Protein AF-A0A8X6VCE4-F1 (afdb_monomer)

Nearest PDB structures (foldseek):
  9b3i-assembly1_E  TM=2.858E-01  e=6.293E+00  Saccharomyces cerevisiae

pLDDT: mean 72.76, std 22.25, range [24.33, 97.88]

Mean predicted aligned error: 18.74 Å

InterPro domains:
  IPR046700 Domain of unknown function DUF6570 [PF20209] (172-246)

Structure (mmCIF, N/CA/C/O backbone):
data_AF-A0A8X6VCE4-F1
#
_entry.id   AF-A0A8X6VCE4-F1
#
loop_
_atom_site.group_PDB
_atom_site.id
_atom_site.type_symbol
_atom_site.label_atom_id
_atom_site.label_alt_id
_atom_site.label_comp_id
_atom_site.label_asym_id
_atom_site.label_entity_id
_atom_site.label_seq_id
_atom_site.pdbx_PDB_ins_code
_atom_site.Cartn_x
_atom_site.Cartn_y
_atom_site.Cartn_z
_atom_site.occupancy
_atom_site.B_iso_or_equiv
_atom_site.auth_seq_id
_atom_site.auth_comp_id
_atom_site.auth_asym_id
_atom_site.auth_atom_id
_atom_site.pdbx_PDB_model_num
ATOM 1 N N . MET A 1 1 ? 31.092 22.129 -32.049 1.00 53.31 1 MET A N 1
ATOM 2 C CA . MET A 1 1 ? 30.089 22.460 -33.095 1.00 53.31 1 MET A CA 1
ATOM 3 C C . MET A 1 1 ? 30.018 23.973 -33.255 1.00 53.31 1 MET A C 1
ATOM 5 O O . MET A 1 1 ? 29.715 24.645 -32.277 1.00 53.31 1 MET A O 1
ATOM 9 N N . SER A 1 2 ? 30.318 24.496 -34.448 1.00 59.16 2 SER A N 1
ATOM 10 C CA . SER A 1 2 ? 30.323 25.939 -34.749 1.00 59.16 2 SER A CA 1
ATOM 11 C C . SER A 1 2 ? 28.931 26.576 -34.596 1.00 59.16 2 SER A C 1
ATOM 13 O O . SER A 1 2 ? 27.913 25.928 -34.859 1.00 59.16 2 SER A O 1
ATOM 15 N N . ALA A 1 3 ? 28.878 27.856 -34.206 1.00 55.22 3 ALA A N 1
ATOM 16 C CA . ALA A 1 3 ? 27.650 28.654 -34.101 1.00 55.22 3 ALA A CA 1
ATOM 17 C C . ALA A 1 3 ? 26.809 28.624 -35.395 1.00 55.22 3 ALA A C 1
ATOM 19 O O . ALA A 1 3 ? 25.579 28.582 -35.344 1.00 55.22 3 ALA A O 1
ATOM 20 N N . SER A 1 4 ? 27.472 28.507 -36.551 1.00 64.69 4 SER A N 1
ATOM 21 C CA . SER A 1 4 ? 26.832 28.375 -37.864 1.00 64.69 4 SER A CA 1
ATOM 22 C C . SER A 1 4 ? 26.025 27.074 -38.016 1.00 64.69 4 SER A C 1
ATOM 24 O O . SER A 1 4 ? 24.981 27.057 -38.669 1.00 64.69 4 SER A O 1
ATOM 26 N N . ALA A 1 5 ? 26.452 25.983 -37.372 1.00 58.41 5 ALA A N 1
ATOM 27 C CA . ALA A 1 5 ? 25.728 24.710 -37.397 1.00 58.41 5 ALA A CA 1
ATOM 28 C C . ALA A 1 5 ? 24.462 24.755 -36.523 1.00 58.41 5 ALA A C 1
ATOM 30 O O . ALA A 1 5 ? 23.428 24.198 -36.895 1.00 58.41 5 ALA A O 1
ATOM 31 N N . ARG A 1 6 ? 24.509 25.473 -35.390 1.00 61.41 6 ARG A N 1
ATOM 32 C CA . ARG A 1 6 ? 23.341 25.679 -34.512 1.00 61.41 6 ARG A CA 1
ATOM 33 C C . ARG A 1 6 ? 22.290 26.578 -35.164 1.00 61.41 6 ARG A C 1
ATOM 35 O O . ARG A 1 6 ? 21.102 26.281 -35.065 1.00 61.41 6 ARG A O 1
ATOM 42 N N . ALA A 1 7 ? 22.720 27.622 -35.876 1.00 61.34 7 ALA A N 1
ATOM 43 C CA . ALA A 1 7 ? 21.822 28.501 -36.624 1.00 61.34 7 ALA A CA 1
ATOM 44 C C . ALA A 1 7 ? 21.050 27.729 -37.708 1.00 61.34 7 ALA A C 1
ATOM 46 O O . ALA A 1 7 ? 19.821 27.789 -37.748 1.00 61.34 7 ALA A O 1
ATOM 47 N N . ARG A 1 8 ? 21.750 26.903 -38.500 1.00 66.31 8 ARG A N 1
ATOM 48 C CA . ARG A 1 8 ? 21.135 26.070 -39.550 1.00 66.31 8 ARG A CA 1
ATOM 49 C C . ARG A 1 8 ? 20.182 25.008 -38.994 1.00 66.31 8 ARG A C 1
ATOM 51 O O . ARG A 1 8 ? 19.119 24.782 -39.570 1.00 66.31 8 ARG A O 1
ATOM 58 N N . ALA A 1 9 ? 20.517 24.389 -37.860 1.00 63.16 9 ALA A N 1
ATOM 59 C CA . ALA A 1 9 ? 19.636 23.427 -37.193 1.00 63.16 9 ALA A CA 1
ATOM 60 C C . ALA A 1 9 ? 18.356 24.089 -36.647 1.00 63.16 9 ALA A C 1
ATOM 62 O O . ALA A 1 9 ? 17.267 23.536 -36.785 1.00 63.16 9 ALA A O 1
ATOM 63 N N . SER A 1 10 ? 18.472 25.300 -36.093 1.00 60.09 10 SER A N 1
ATOM 64 C CA . SER A 1 10 ? 17.329 26.082 -35.603 1.00 60.09 10 SER A CA 1
ATOM 65 C C . SER A 1 10 ? 16.410 26.532 -36.746 1.00 60.09 10 SER A C 1
ATOM 67 O O . SER A 1 10 ? 15.188 26.476 -36.621 1.00 60.09 10 SER A O 1
ATOM 69 N N . GLN A 1 11 ? 16.982 26.895 -37.899 1.00 61.75 11 GLN A N 1
ATOM 70 C CA . GLN A 1 11 ? 16.223 27.256 -39.100 1.00 61.75 11 GLN A CA 1
ATOM 71 C C . GLN A 1 11 ? 15.466 26.055 -39.689 1.00 61.75 11 GLN A C 1
ATOM 73 O O . GLN A 1 11 ? 14.277 26.179 -39.977 1.00 61.75 11 GLN A O 1
ATOM 78 N N . LYS A 1 12 ? 16.107 24.876 -39.770 1.00 65.06 12 LYS A N 1
ATOM 79 C CA . LYS A 1 12 ? 15.451 23.618 -40.183 1.00 65.06 12 LYS A CA 1
ATOM 80 C C . LYS A 1 12 ? 14.350 23.171 -39.217 1.00 65.06 12 LYS A C 1
ATOM 82 O O . LYS A 1 12 ? 13.338 22.638 -39.656 1.00 65.06 12 LYS A O 1
ATOM 87 N N . TYR A 1 13 ? 14.530 23.376 -37.911 1.00 58.91 13 TYR A N 1
ATOM 88 C CA . TYR A 1 13 ? 13.497 23.064 -36.920 1.00 58.91 13 TYR A CA 1
ATOM 89 C C . TYR A 1 13 ? 12.292 24.000 -37.055 1.00 58.91 13 TYR A C 1
ATOM 91 O O . TYR A 1 13 ? 11.155 23.537 -37.054 1.00 58.91 13 TYR A O 1
ATOM 99 N N . LYS A 1 14 ? 12.532 25.306 -37.240 1.00 56.97 14 LYS A N 1
ATOM 100 C CA . LYS A 1 14 ? 11.465 26.294 -37.453 1.00 56.97 14 LYS A CA 1
ATOM 101 C C . LYS A 1 14 ? 10.678 26.022 -38.734 1.00 56.97 14 LYS A C 1
ATOM 103 O O . LYS A 1 14 ? 9.458 26.047 -38.666 1.00 56.97 14 LYS A O 1
ATOM 108 N N . SER A 1 15 ? 11.337 25.696 -39.850 1.00 56.28 15 SER A N 1
ATOM 109 C CA . SER A 1 15 ? 10.637 25.395 -41.108 1.00 56.28 15 SER A CA 1
ATOM 110 C C . SER A 1 15 ? 9.788 24.122 -41.027 1.00 56.28 15 SER A C 1
ATOM 112 O O . SER A 1 15 ? 8.672 24.109 -41.541 1.00 56.28 15 SER A O 1
ATOM 114 N N . ARG A 1 16 ? 10.256 23.081 -40.320 1.00 53.16 16 ARG A N 1
ATOM 115 C CA . ARG A 1 16 ? 9.456 21.870 -40.047 1.00 53.16 16 ARG A CA 1
ATOM 116 C C . ARG A 1 16 ? 8.216 22.180 -39.211 1.00 53.16 16 ARG A C 1
ATOM 118 O O . ARG A 1 16 ? 7.126 21.740 -39.550 1.00 53.16 16 ARG A O 1
ATOM 125 N N . LEU A 1 17 ? 8.381 22.997 -38.171 1.00 49.16 17 LEU A N 1
ATOM 126 C CA . LEU A 1 17 ? 7.287 23.404 -37.289 1.00 49.16 17 LEU A CA 1
ATOM 127 C C . LEU A 1 17 ? 6.256 24.311 -37.989 1.00 49.16 17 LEU A C 1
ATOM 129 O O . LEU A 1 17 ? 5.119 24.406 -37.529 1.00 49.16 17 LEU A O 1
ATOM 133 N N . SER A 1 18 ? 6.667 25.009 -39.055 1.00 52.62 18 SER A N 1
ATOM 134 C CA . SER A 1 18 ? 5.796 25.803 -39.930 1.00 52.62 18 SER A CA 1
ATOM 135 C C . SER A 1 18 ? 5.006 24.927 -40.905 1.00 52.62 18 SER A C 1
ATOM 137 O O . SER A 1 18 ? 3.825 25.180 -41.107 1.00 52.62 18 SER A O 1
ATOM 139 N N . LEU A 1 19 ? 5.636 23.887 -41.465 1.00 53.16 19 LEU A N 1
ATOM 140 C CA . LEU A 1 19 ? 4.998 22.920 -42.369 1.00 53.16 19 LEU A CA 1
ATOM 141 C C . LEU A 1 19 ? 3.981 22.019 -41.649 1.00 53.16 19 LEU A C 1
ATOM 143 O O . LEU A 1 19 ? 2.931 21.727 -42.205 1.00 53.16 19 LEU A O 1
ATOM 147 N N . GLU A 1 20 ? 4.240 21.638 -40.394 1.00 51.97 20 GLU A N 1
ATOM 148 C CA . GLU A 1 20 ? 3.298 20.852 -39.573 1.00 51.97 20 GLU A CA 1
ATOM 149 C C . GLU A 1 20 ? 2.082 21.661 -39.082 1.00 51.97 20 GLU A C 1
ATOM 151 O O . GLU A 1 20 ? 1.127 21.089 -38.563 1.00 51.97 20 GLU A O 1
ATOM 156 N N . ARG A 1 21 ? 2.093 22.993 -39.234 1.00 48.41 21 ARG A N 1
ATOM 157 C CA . ARG A 1 21 ? 1.025 23.895 -38.765 1.00 48.41 21 ARG A CA 1
ATOM 158 C C . ARG A 1 21 ? 0.071 24.378 -39.860 1.00 48.41 21 ARG A C 1
ATOM 160 O O . ARG A 1 21 ? -0.689 25.312 -39.618 1.00 48.41 21 ARG A O 1
ATOM 167 N N . GLY A 1 22 ? 0.093 23.745 -41.030 1.00 38.53 22 GLY A N 1
ATOM 168 C CA . GLY A 1 22 ? -0.662 24.152 -42.217 1.00 38.53 22 GLY A CA 1
ATOM 169 C C . GLY A 1 22 ? -2.193 24.066 -42.153 1.00 38.53 22 GLY A C 1
ATOM 170 O O . GLY A 1 22 ? -2.796 24.199 -43.206 1.00 38.53 22 GLY A O 1
ATOM 171 N N . ASP A 1 23 ? -2.828 23.871 -40.990 1.00 39.53 23 ASP A N 1
ATOM 172 C CA . ASP A 1 23 ? -4.279 23.606 -40.926 1.00 39.53 23 ASP A CA 1
ATOM 173 C C . ASP A 1 23 ? -5.058 24.401 -39.859 1.00 39.53 23 ASP A C 1
ATOM 175 O O . ASP A 1 23 ? -6.162 24.042 -39.464 1.00 39.53 23 ASP A O 1
ATOM 179 N N . TYR A 1 24 ? -4.510 25.524 -39.386 1.00 36.22 24 TYR A N 1
ATOM 180 C CA . TYR A 1 24 ? -5.281 26.485 -38.591 1.00 36.22 24 TYR A CA 1
ATOM 181 C C . TYR A 1 24 ? -5.245 27.849 -39.277 1.00 36.22 24 TYR A C 1
ATOM 183 O O . TYR A 1 24 ? -4.201 28.499 -39.341 1.00 36.22 24 TYR A O 1
ATOM 191 N N . GLY A 1 25 ? -6.398 28.258 -39.816 1.00 42.34 25 GLY A N 1
ATOM 192 C CA . GLY A 1 25 ? -6.600 29.556 -40.460 1.00 42.34 25 GLY A CA 1
ATOM 193 C C . GLY A 1 25 ? -6.277 30.752 -39.546 1.00 42.34 25 GLY A C 1
ATOM 194 O O . GLY A 1 25 ? -6.053 30.592 -38.342 1.00 42.34 25 GLY A O 1
ATOM 195 N N . PRO A 1 26 ? -6.233 31.977 -40.097 1.00 39.38 26 PRO A N 1
ATOM 196 C CA . PRO A 1 26 ? -5.788 33.151 -39.358 1.00 39.38 26 PRO A CA 1
ATOM 197 C C . PRO A 1 26 ? -6.740 33.458 -38.195 1.00 39.38 26 PRO A C 1
ATOM 199 O O . PRO A 1 26 ? -7.886 33.856 -38.389 1.00 39.38 26 PRO A O 1
ATOM 202 N N . HIS A 1 27 ? -6.254 33.298 -36.962 1.00 42.03 27 HIS A N 1
ATOM 203 C CA . HIS A 1 27 ? -6.960 33.749 -35.767 1.00 42.03 27 HIS A CA 1
ATOM 204 C C . HIS A 1 27 ? -7.009 35.282 -35.738 1.00 42.03 27 HIS A C 1
ATOM 206 O O . HIS A 1 27 ? -6.061 35.944 -35.313 1.00 42.03 27 HIS A O 1
ATOM 212 N N . THR A 1 28 ? -8.139 35.852 -36.148 1.00 44.06 28 THR A N 1
ATOM 213 C CA . THR A 1 28 ? -8.491 37.260 -35.933 1.00 44.06 28 THR A CA 1
ATOM 214 C C . THR A 1 28 ? -8.881 37.468 -34.468 1.00 44.06 28 THR A C 1
ATOM 216 O O . THR A 1 28 ? -10.055 37.548 -34.115 1.00 44.06 28 THR A O 1
ATOM 219 N N . GLY A 1 29 ? -7.890 37.491 -33.581 1.00 52.38 29 GLY A N 1
ATOM 220 C CA . GLY A 1 29 ? -8.066 37.893 -32.190 1.00 52.38 29 GLY A CA 1
ATOM 221 C C . GLY A 1 29 ? -7.216 39.119 -31.908 1.00 52.38 29 GLY A C 1
ATOM 222 O O . GLY A 1 29 ? -5.993 39.056 -32.032 1.00 52.38 29 GLY A O 1
ATOM 223 N N . THR A 1 30 ? -7.840 40.229 -31.517 1.00 54.84 30 THR A N 1
ATOM 224 C CA . THR A 1 30 ? -7.130 41.429 -31.064 1.00 54.84 30 THR A CA 1
ATOM 225 C C . THR A 1 30 ? -6.176 41.043 -29.924 1.00 54.84 30 THR A C 1
ATOM 227 O O . THR A 1 30 ? -6.610 40.405 -28.956 1.00 54.84 30 THR A O 1
ATOM 230 N N . PRO A 1 31 ? -4.873 41.367 -30.005 1.00 52.03 31 PRO A N 1
ATOM 231 C CA . PRO A 1 31 ? -3.919 40.964 -28.983 1.00 52.03 31 PRO A CA 1
ATOM 232 C C . PRO A 1 31 ? -4.269 41.634 -27.652 1.00 52.03 31 PRO A C 1
ATOM 234 O O . PRO A 1 31 ? -4.212 42.851 -27.505 1.00 52.03 31 PRO A O 1
ATOM 237 N N . MET A 1 32 ? -4.645 40.823 -26.661 1.00 64.31 32 MET A N 1
ATOM 238 C CA . MET A 1 32 ? -4.939 41.315 -25.316 1.00 64.31 32 MET A CA 1
ATOM 239 C C . MET A 1 32 ? -3.673 41.855 -24.649 1.00 64.31 32 MET A C 1
ATOM 241 O O . MET A 1 32 ? -2.649 41.158 -24.587 1.00 64.31 32 MET A O 1
ATOM 245 N N . SER A 1 33 ? -3.778 43.058 -24.080 1.00 78.31 33 SER A N 1
ATOM 246 C CA . SER A 1 33 ? -2.717 43.666 -23.277 1.00 78.31 33 SER A CA 1
ATOM 247 C C . SER A 1 33 ? -2.361 42.795 -22.063 1.00 78.31 33 SER A C 1
ATOM 249 O O . SER A 1 33 ? -3.157 41.977 -21.584 1.00 78.31 33 SER A O 1
ATOM 251 N N . GLY A 1 34 ? -1.145 42.959 -21.534 1.00 59.88 34 GLY A N 1
ATOM 252 C CA . GLY A 1 34 ? -0.698 42.233 -20.338 1.00 59.88 34 GLY A CA 1
ATOM 253 C C . GLY A 1 34 ? -1.612 42.459 -19.126 1.00 59.88 34 GLY A C 1
ATOM 254 O O . GLY A 1 34 ? -1.876 41.523 -18.369 1.00 59.88 34 GLY A O 1
ATOM 255 N N . ALA A 1 35 ? -2.168 43.667 -18.996 1.00 69.56 35 ALA A N 1
ATOM 256 C CA . ALA A 1 35 ? -3.110 44.023 -17.939 1.00 69.56 35 ALA A CA 1
ATOM 257 C C . ALA A 1 35 ? -4.434 43.248 -18.054 1.00 69.56 35 ALA A C 1
ATOM 259 O O . ALA A 1 35 ? -4.913 42.695 -17.060 1.00 69.56 35 ALA A O 1
ATOM 260 N N . GLU A 1 36 ? -4.976 43.122 -19.268 1.00 62.84 36 GLU A N 1
ATOM 261 C CA . GLU A 1 36 ? -6.204 42.358 -19.524 1.00 62.84 36 GLU A CA 1
ATOM 262 C C . GLU A 1 36 ? -5.999 40.866 -19.217 1.00 62.84 36 GLU A C 1
ATOM 264 O O . GLU A 1 36 ? -6.846 40.205 -18.610 1.00 62.84 36 GLU A O 1
ATOM 269 N N . ARG A 1 37 ? -4.811 40.336 -19.536 1.00 68.94 37 ARG A N 1
ATOM 270 C CA . ARG A 1 37 ? -4.436 38.949 -19.229 1.00 68.94 37 ARG A CA 1
ATOM 271 C C . ARG A 1 37 ? -4.356 38.691 -17.720 1.00 68.94 37 ARG A C 1
ATOM 273 O O . ARG A 1 37 ? -4.838 37.658 -17.252 1.00 68.94 37 ARG A O 1
ATOM 280 N N . ALA A 1 38 ? -3.794 39.634 -16.962 1.00 62.66 38 ALA A N 1
ATOM 281 C CA . ALA A 1 38 ? -3.721 39.564 -15.503 1.00 62.66 38 ALA A CA 1
ATOM 282 C C . ALA A 1 38 ? -5.107 39.689 -14.846 1.00 62.66 38 ALA A C 1
ATOM 284 O O . ALA A 1 38 ? -5.395 38.980 -13.879 1.00 62.66 38 ALA A O 1
ATOM 285 N N . ARG A 1 39 ? -5.996 40.536 -15.388 1.00 73.50 39 ARG A N 1
ATOM 286 C CA . ARG A 1 39 ? -7.382 40.661 -14.909 1.00 73.50 39 ARG A CA 1
ATOM 287 C C . ARG A 1 39 ? -8.153 39.352 -15.083 1.00 73.50 39 ARG A C 1
ATOM 289 O O . ARG A 1 39 ? -8.648 38.815 -14.094 1.00 73.50 39 ARG A O 1
ATOM 296 N N . ARG A 1 40 ? -8.114 38.758 -16.279 1.00 76.25 40 ARG A N 1
ATOM 297 C CA . ARG A 1 40 ? -8.769 37.467 -16.564 1.00 76.25 40 ARG A CA 1
ATOM 298 C C . ARG A 1 40 ? -8.192 36.293 -15.772 1.00 76.25 40 ARG A C 1
ATOM 300 O O . ARG A 1 40 ? -8.873 35.293 -15.549 1.00 76.25 40 ARG A O 1
ATOM 307 N N . PHE A 1 41 ? -6.920 36.354 -15.375 1.00 70.81 41 PHE A N 1
ATOM 308 C CA . PHE A 1 41 ? -6.343 35.362 -14.463 1.00 70.81 41 PHE A CA 1
ATOM 309 C C . PHE A 1 41 ? -6.919 35.504 -13.048 1.00 70.81 41 PHE A C 1
ATOM 311 O O . PHE A 1 41 ? -7.333 34.508 -12.460 1.00 70.81 41 PHE A O 1
ATOM 318 N N . ARG A 1 42 ? -7.022 36.735 -12.530 1.00 76.31 42 ARG A N 1
ATOM 319 C CA . ARG A 1 42 ? -7.628 37.005 -11.214 1.00 76.31 42 ARG A CA 1
ATOM 320 C C . ARG A 1 42 ? -9.105 36.622 -11.164 1.00 76.31 42 ARG A C 1
ATOM 322 O O . ARG A 1 42 ? -9.539 36.053 -10.170 1.00 76.31 42 ARG A O 1
ATOM 329 N N . GLU A 1 43 ? -9.857 36.882 -12.228 1.00 76.06 43 GLU A N 1
ATOM 330 C CA . GLU A 1 43 ? -11.267 36.481 -12.340 1.00 76.06 43 GLU A CA 1
ATOM 331 C C . GLU A 1 43 ? -11.429 34.957 -12.329 1.00 76.06 43 GLU A C 1
ATOM 333 O O . GLU A 1 43 ? -12.238 34.439 -11.563 1.00 76.06 43 GLU A O 1
ATOM 338 N N . ARG A 1 44 ? -10.599 34.224 -13.088 1.00 69.81 44 ARG A N 1
ATOM 339 C CA . ARG A 1 44 ? -10.585 32.750 -13.056 1.00 69.81 44 ARG A CA 1
ATOM 340 C C . ARG A 1 44 ? -10.196 32.208 -11.686 1.00 69.81 44 ARG A C 1
ATOM 342 O O . ARG A 1 44 ? -10.885 31.345 -11.164 1.00 69.81 44 ARG A O 1
ATOM 349 N N . SER A 1 45 ? -9.173 32.785 -11.058 1.00 65.12 45 SER A N 1
ATOM 350 C CA . SER A 1 45 ? -8.748 32.383 -9.715 1.00 65.12 45 SER A CA 1
ATOM 351 C C . SER A 1 45 ? -9.828 32.639 -8.654 1.00 65.12 45 SER A C 1
ATOM 353 O O . SER A 1 45 ? -9.976 31.830 -7.742 1.00 65.12 45 SER A O 1
ATOM 355 N N . LYS A 1 46 ? -10.606 33.727 -8.770 1.00 70.88 46 LYS A N 1
ATOM 356 C CA . LYS A 1 46 ? -11.763 33.995 -7.896 1.00 70.88 46 LYS A CA 1
ATOM 357 C C . LYS A 1 46 ? -12.919 33.025 -8.161 1.00 70.88 46 LYS A C 1
ATOM 359 O O . LYS A 1 46 ? -13.527 32.548 -7.208 1.00 70.88 46 LYS A O 1
ATOM 364 N N . ALA A 1 47 ? -13.195 32.696 -9.423 1.00 66.75 47 ALA A N 1
ATOM 365 C CA . ALA A 1 47 ? -14.219 31.717 -9.788 1.00 66.75 47 ALA A CA 1
ATOM 366 C C . ALA A 1 47 ? -13.861 30.294 -9.317 1.00 66.75 47 ALA A C 1
ATOM 368 O O . ALA A 1 47 ? -14.730 29.567 -8.840 1.00 66.75 47 ALA A O 1
ATOM 369 N N . ASP A 1 48 ? -12.586 29.912 -9.389 1.00 55.94 48 ASP A N 1
ATOM 370 C CA . ASP A 1 48 ? -12.103 28.613 -8.912 1.00 55.94 48 ASP A CA 1
ATOM 371 C C . ASP A 1 48 ? -12.100 28.540 -7.376 1.00 55.94 48 ASP A C 1
ATOM 373 O O . ASP A 1 48 ? -12.462 27.507 -6.810 1.00 55.94 48 ASP A O 1
ATOM 377 N N . ALA A 1 49 ? -11.806 29.646 -6.682 1.00 55.62 49 ALA A N 1
ATOM 378 C CA . ALA A 1 49 ? -11.977 29.742 -5.230 1.00 55.62 49 ALA A CA 1
ATOM 379 C C . ALA A 1 49 ? -13.458 29.632 -4.812 1.00 55.62 49 ALA A C 1
ATOM 381 O O . ALA A 1 49 ? -13.776 28.912 -3.867 1.00 55.62 49 ALA A O 1
ATOM 382 N N . ALA A 1 50 ? -14.375 30.265 -5.554 1.00 51.34 50 ALA A N 1
ATOM 383 C CA . ALA A 1 50 ? -15.815 30.167 -5.305 1.00 51.34 50 ALA A CA 1
ATOM 384 C C . ALA A 1 50 ? -16.368 28.750 -5.567 1.00 51.34 50 ALA A C 1
ATOM 386 O O . ALA A 1 50 ? -17.175 28.254 -4.781 1.00 51.34 50 ALA A O 1
ATOM 387 N N . ARG A 1 51 ? -15.886 28.050 -6.609 1.00 52.16 51 ARG A N 1
ATOM 388 C CA . ARG A 1 51 ? -16.220 26.629 -6.847 1.00 52.16 51 ARG A CA 1
ATOM 389 C C . ARG A 1 51 ? -15.608 25.688 -5.808 1.00 52.16 51 ARG A C 1
ATOM 391 O O . ARG A 1 51 ? -16.187 24.648 -5.517 1.00 52.16 51 ARG A O 1
ATOM 398 N N . SER A 1 52 ? -14.464 26.043 -5.226 1.00 47.69 52 SER A N 1
ATOM 399 C CA . SER A 1 52 ? -13.820 25.237 -4.181 1.00 47.69 52 SER A CA 1
ATOM 400 C C . SER A 1 52 ? -14.603 25.273 -2.862 1.00 4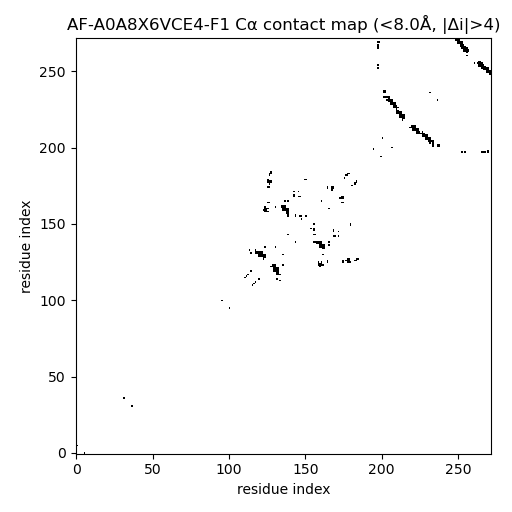7.69 52 SER A C 1
ATOM 402 O O . SER A 1 52 ? -14.690 24.253 -2.180 1.00 47.69 52 SER A O 1
ATOM 404 N N . PHE A 1 53 ? -15.251 26.400 -2.542 1.00 38.00 53 PHE A N 1
ATOM 405 C CA . PHE A 1 53 ? -16.148 26.505 -1.384 1.00 38.00 53 PHE A CA 1
ATOM 406 C C . PHE A 1 53 ? -17.440 25.686 -1.548 1.00 38.00 53 PHE A C 1
ATOM 408 O O . PHE A 1 53 ? -17.898 25.089 -0.577 1.00 38.00 53 PHE A O 1
ATOM 415 N N . SER A 1 54 ? -18.000 25.580 -2.761 1.00 43.34 54 SER A N 1
ATOM 416 C CA . SER A 1 54 ? -19.185 24.741 -3.015 1.00 43.34 54 SER A CA 1
ATOM 417 C C . SER A 1 54 ? -18.862 23.250 -3.216 1.00 43.34 54 SER A C 1
ATOM 419 O O . SER A 1 54 ? -19.697 22.393 -2.922 1.00 43.34 54 SER A O 1
ATOM 421 N N . ALA A 1 55 ? -17.643 22.909 -3.653 1.00 36.66 55 ALA A N 1
ATOM 422 C CA . ALA A 1 55 ? -17.173 21.526 -3.772 1.00 36.66 55 ALA A CA 1
ATOM 423 C C . ALA A 1 55 ? -16.779 20.906 -2.418 1.00 36.66 55 ALA A C 1
ATOM 425 O O . ALA A 1 55 ? -17.016 19.718 -2.202 1.00 36.66 55 ALA A O 1
ATOM 426 N N . ALA A 1 56 ? -16.248 21.698 -1.476 1.00 37.59 56 ALA A N 1
ATOM 427 C CA . ALA A 1 56 ? -15.931 21.229 -0.123 1.00 37.59 56 ALA A CA 1
ATOM 428 C C . ALA A 1 56 ? -17.179 20.785 0.667 1.00 37.59 56 ALA A C 1
ATOM 430 O O . ALA A 1 56 ? -17.084 19.881 1.494 1.00 37.59 56 ALA A O 1
ATOM 431 N N . ALA A 1 57 ? -18.354 21.353 0.368 1.00 35.94 57 ALA A N 1
ATOM 432 C CA . ALA A 1 57 ? -19.627 20.931 0.956 1.00 35.94 57 ALA A CA 1
ATOM 433 C C . ALA A 1 57 ? -20.157 19.598 0.382 1.00 35.94 57 ALA A C 1
ATOM 435 O O . ALA A 1 57 ? -20.936 18.919 1.043 1.00 35.94 57 ALA A O 1
ATOM 436 N N . ASN A 1 58 ? -19.711 19.194 -0.816 1.00 35.91 58 ASN A N 1
ATOM 437 C CA . ASN A 1 58 ? -20.224 18.014 -1.526 1.00 35.91 58 ASN A CA 1
ATOM 438 C C . ASN A 1 58 ? -19.227 16.841 -1.614 1.00 35.91 58 ASN A C 1
ATOM 440 O O . ASN A 1 58 ? -19.610 15.745 -2.016 1.00 35.91 58 ASN A O 1
ATOM 444 N N . LEU A 1 59 ? -17.966 17.016 -1.199 1.00 36.19 59 LEU A N 1
ATOM 445 C CA . LEU A 1 59 ? -16.933 15.970 -1.241 1.00 36.19 59 LEU A CA 1
ATOM 446 C C . LEU A 1 59 ? -16.698 15.303 0.125 1.00 36.19 59 LEU A C 1
ATOM 448 O O . LEU A 1 59 ? -15.573 15.003 0.517 1.00 36.19 59 LEU A O 1
ATOM 452 N N . ALA A 1 60 ? -17.781 15.021 0.844 1.00 31.78 60 ALA A N 1
ATOM 453 C CA . ALA A 1 60 ? -17.793 14.070 1.952 1.00 31.78 60 ALA A CA 1
ATOM 454 C C . ALA A 1 60 ? -18.209 12.672 1.464 1.00 31.78 60 ALA A C 1
ATOM 456 O O . ALA A 1 60 ? -18.972 11.989 2.134 1.00 31.78 60 ALA A O 1
ATOM 457 N N . SER A 1 61 ? -17.765 12.237 0.281 1.00 38.56 61 SER A N 1
ATOM 458 C CA . SER A 1 61 ? -17.905 10.858 -0.203 1.00 38.56 61 SER A CA 1
ATOM 459 C C . SER A 1 61 ? -17.012 10.633 -1.422 1.00 38.56 61 SER A C 1
ATOM 461 O O . SER A 1 61 ? -17.042 11.401 -2.372 1.00 38.56 61 SER A O 1
ATOM 463 N N . THR A 1 62 ? -16.248 9.540 -1.393 1.00 35.22 62 THR A N 1
ATOM 464 C CA . THR A 1 62 ? -15.421 8.974 -2.477 1.00 35.22 62 THR A CA 1
ATOM 465 C C . THR A 1 62 ? -14.121 9.706 -2.860 1.00 35.22 62 THR A C 1
ATOM 467 O O . THR A 1 62 ? -14.107 10.686 -3.588 1.00 35.22 62 THR A O 1
ATOM 470 N N . SER A 1 63 ? -12.979 9.137 -2.457 1.00 28.86 63 SER A N 1
ATOM 471 C CA . SER A 1 63 ? -11.865 8.864 -3.381 1.00 28.86 63 SER A CA 1
ATOM 472 C C . SER A 1 63 ? -10.856 7.903 -2.739 1.00 28.86 63 SER A C 1
ATOM 474 O O . SER A 1 63 ? -10.275 8.153 -1.689 1.00 28.86 63 SER A O 1
ATOM 476 N N . THR A 1 64 ? -10.698 6.737 -3.368 1.00 32.34 64 THR A N 1
ATOM 477 C CA . THR A 1 64 ? -9.553 5.839 -3.185 1.00 32.34 64 THR A CA 1
ATOM 478 C C . THR A 1 64 ? -8.611 6.147 -4.343 1.00 32.34 64 THR A C 1
ATOM 480 O O . THR A 1 64 ? -8.819 5.649 -5.445 1.00 32.34 64 THR A O 1
ATOM 483 N N . THR A 1 65 ? -7.625 7.015 -4.137 1.00 29.70 65 THR A N 1
ATOM 484 C CA . THR A 1 65 ? -6.559 7.277 -5.115 1.00 29.70 65 THR A CA 1
ATOM 485 C C . THR A 1 65 ? -5.278 6.606 -4.644 1.00 29.70 65 THR A C 1
ATOM 487 O O . THR A 1 65 ? -4.895 6.735 -3.484 1.00 29.70 65 THR A O 1
ATOM 490 N N . GLY A 1 66 ? -4.676 5.832 -5.550 1.00 28.48 66 GLY A N 1
ATOM 491 C CA . GLY A 1 66 ? -3.566 4.923 -5.292 1.00 28.48 66 GLY A CA 1
ATOM 492 C C . GLY A 1 66 ? -2.371 5.576 -4.600 1.00 28.48 66 GLY A C 1
ATOM 493 O O . GLY A 1 66 ? -1.914 6.651 -4.979 1.00 28.48 66 GLY A O 1
ATOM 494 N N . ILE A 1 67 ? -1.877 4.865 -3.593 1.00 28.30 67 ILE A N 1
ATOM 495 C CA . ILE A 1 67 ? -0.652 5.148 -2.851 1.00 28.30 67 ILE A CA 1
ATOM 496 C C . ILE A 1 67 ? 0.538 4.889 -3.794 1.00 28.30 67 ILE A C 1
ATOM 498 O O . ILE A 1 67 ? 0.626 3.787 -4.343 1.00 28.30 67 ILE A O 1
ATOM 502 N N . PRO A 1 68 ? 1.462 5.843 -4.011 1.00 31.19 68 PRO A N 1
ATOM 503 C CA . PRO A 1 68 ? 2.741 5.538 -4.634 1.00 31.19 68 PRO A CA 1
ATOM 504 C C . PRO A 1 68 ? 3.565 4.711 -3.643 1.00 31.19 68 PRO A C 1
ATOM 506 O O . PRO A 1 68 ? 3.845 5.168 -2.537 1.00 31.19 68 PRO A O 1
ATOM 509 N N . LEU A 1 69 ? 3.932 3.490 -4.030 1.00 28.11 69 LEU A N 1
ATOM 510 C CA . LEU A 1 69 ? 4.903 2.681 -3.298 1.00 28.11 69 LEU A CA 1
ATOM 511 C C . LEU A 1 69 ? 6.239 3.436 -3.251 1.00 28.11 69 LEU A C 1
ATOM 513 O O . LEU A 1 69 ? 6.809 3.760 -4.295 1.00 28.11 69 LEU A O 1
ATOM 517 N N . LEU A 1 70 ? 6.715 3.713 -2.038 1.00 26.02 70 LEU A N 1
ATOM 518 C CA . LEU A 1 70 ? 8.072 4.169 -1.768 1.00 26.02 70 LEU A CA 1
ATOM 519 C C . LEU A 1 70 ? 9.009 3.002 -2.114 1.00 26.02 70 LEU A C 1
ATOM 521 O O . LEU A 1 70 ? 8.973 1.964 -1.458 1.00 26.02 70 LEU A O 1
ATOM 525 N N . MET A 1 71 ? 9.787 3.131 -3.189 1.00 26.67 71 MET A N 1
ATOM 526 C CA . MET A 1 71 ? 10.922 2.238 -3.408 1.00 26.67 71 MET A CA 1
ATOM 527 C C . MET A 1 71 ? 12.053 2.717 -2.510 1.00 26.67 71 MET A C 1
ATOM 529 O O . MET A 1 71 ? 12.532 3.840 -2.663 1.00 26.67 71 MET A O 1
ATOM 533 N N . ASP A 1 72 ? 12.428 1.858 -1.573 1.00 27.48 72 ASP A N 1
ATOM 534 C CA . ASP A 1 72 ? 13.621 1.982 -0.754 1.00 27.48 72 ASP A CA 1
ATOM 535 C C . ASP A 1 72 ? 14.845 1.960 -1.687 1.00 27.48 72 ASP A C 1
ATOM 537 O O . ASP A 1 72 ? 15.073 0.986 -2.410 1.00 27.48 72 ASP A O 1
ATOM 541 N N . VAL A 1 73 ? 15.576 3.074 -1.766 1.00 29.03 73 VAL A N 1
ATOM 542 C CA . VAL A 1 73 ? 16.834 3.179 -2.522 1.00 29.03 73 VAL A CA 1
ATOM 543 C C . VAL A 1 73 ? 17.949 3.348 -1.503 1.00 29.03 73 VAL A C 1
ATOM 545 O O . VAL A 1 73 ? 18.515 4.423 -1.337 1.00 29.03 73 VAL A O 1
ATOM 548 N N . THR A 1 74 ? 18.269 2.268 -0.802 1.00 29.97 74 THR A N 1
ATOM 549 C CA . THR A 1 74 ? 19.522 2.143 -0.058 1.00 29.97 74 THR A CA 1
ATOM 550 C C . THR A 1 74 ? 20.609 1.658 -1.015 1.00 29.97 74 THR A C 1
ATOM 552 O O . THR A 1 74 ? 20.976 0.490 -1.036 1.00 29.97 74 THR A O 1
ATOM 555 N N . ASN A 1 75 ? 21.092 2.555 -1.881 1.00 31.52 75 ASN A N 1
ATOM 556 C CA . ASN A 1 75 ? 22.417 2.412 -2.492 1.00 31.52 75 ASN A CA 1
ATOM 557 C C . ASN A 1 75 ? 22.882 3.757 -3.071 1.00 31.52 75 ASN A C 1
ATOM 559 O O . ASN A 1 75 ? 22.766 4.026 -4.268 1.00 31.52 75 ASN A O 1
ATOM 563 N N . GLU A 1 76 ? 23.398 4.631 -2.209 1.00 30.36 76 GLU A N 1
ATOM 564 C CA . GLU A 1 76 ? 24.223 5.755 -2.650 1.00 30.36 76 GLU A CA 1
ATOM 565 C C . GLU A 1 76 ? 25.611 5.222 -3.029 1.00 30.36 76 GLU A C 1
ATOM 567 O O . GLU A 1 76 ? 26.542 5.218 -2.231 1.00 30.36 76 GLU A O 1
ATOM 572 N N . GLN A 1 77 ? 25.760 4.757 -4.271 1.00 28.72 77 GLN A N 1
ATOM 573 C CA . GLN A 1 77 ? 27.058 4.825 -4.935 1.00 28.72 77 GLN A CA 1
ATOM 574 C C . GLN A 1 77 ? 27.152 6.198 -5.594 1.00 28.72 77 GLN A C 1
ATOM 576 O O . GLN A 1 77 ? 26.556 6.464 -6.640 1.00 28.72 77 GLN A O 1
ATOM 581 N N . THR A 1 78 ? 27.868 7.091 -4.921 1.00 26.50 78 THR A N 1
ATOM 582 C CA . THR A 1 78 ? 28.294 8.397 -5.414 1.00 26.50 78 THR A CA 1
ATOM 583 C C . THR A 1 78 ? 29.094 8.218 -6.704 1.00 26.50 78 THR A C 1
ATOM 585 O O . THR A 1 78 ? 30.257 7.828 -6.697 1.00 26.50 78 THR A O 1
ATOM 588 N N . ILE A 1 79 ? 28.459 8.497 -7.843 1.00 27.64 79 ILE A N 1
ATOM 589 C CA . ILE A 1 79 ? 29.167 8.702 -9.106 1.00 27.64 79 ILE A CA 1
ATOM 590 C C . ILE A 1 79 ? 29.582 10.167 -9.131 1.00 27.64 79 ILE A C 1
ATOM 592 O O . ILE A 1 79 ? 28.761 11.058 -9.358 1.00 27.64 79 ILE A O 1
ATOM 596 N N . ASP A 1 80 ? 30.860 10.386 -8.859 1.00 24.33 80 ASP A N 1
ATOM 597 C CA . ASP A 1 80 ? 31.518 11.681 -8.910 1.00 24.33 80 ASP A CA 1
ATOM 598 C C . ASP A 1 80 ? 31.542 12.173 -10.368 1.00 24.33 80 ASP A C 1
ATOM 600 O O . ASP A 1 80 ? 32.174 11.574 -11.242 1.00 24.33 80 ASP A O 1
ATOM 604 N N . ILE A 1 81 ? 30.790 13.233 -10.670 1.00 29.05 81 ILE A N 1
ATOM 605 C CA . ILE A 1 81 ? 30.859 13.912 -11.967 1.00 29.05 81 ILE A CA 1
ATOM 606 C C . ILE A 1 81 ? 31.598 15.223 -11.729 1.00 29.05 81 ILE A C 1
ATOM 608 O O . ILE A 1 81 ? 30.994 16.227 -11.353 1.00 29.05 81 ILE A O 1
ATOM 612 N N . SER A 1 82 ? 32.907 15.219 -11.984 1.00 32.22 82 SER A N 1
ATOM 613 C CA . SER A 1 82 ? 33.711 16.438 -12.045 1.00 32.22 82 SER A CA 1
ATOM 614 C C . SER A 1 82 ? 33.189 17.349 -13.162 1.00 32.22 82 SER A C 1
ATOM 616 O O . SER A 1 82 ? 33.449 17.127 -14.346 1.00 32.22 82 SER A O 1
ATOM 618 N N . ILE A 1 83 ? 32.440 18.388 -12.790 1.00 33.66 83 ILE A N 1
ATOM 619 C CA . ILE A 1 83 ? 32.108 19.514 -13.666 1.00 33.66 83 ILE A CA 1
ATOM 620 C C . ILE A 1 83 ? 32.969 20.692 -13.222 1.00 33.66 83 ILE A C 1
ATOM 622 O O . ILE A 1 83 ? 32.853 21.181 -12.102 1.00 33.66 83 ILE A O 1
ATOM 626 N N . GLY A 1 84 ? 33.867 21.104 -14.114 1.00 28.27 84 GLY A N 1
ATOM 627 C CA . GLY A 1 84 ? 34.787 22.211 -13.907 1.00 28.27 84 GLY A CA 1
ATOM 628 C C . GLY A 1 84 ? 34.111 23.574 -13.721 1.00 28.27 84 GLY A C 1
ATOM 629 O O . GLY A 1 84 ? 32.996 23.819 -14.178 1.00 28.27 84 GLY A O 1
ATOM 630 N N . SER A 1 85 ? 34.891 24.441 -13.070 1.00 32.28 85 SER A N 1
ATOM 631 C CA . SER A 1 85 ? 34.730 25.875 -12.803 1.00 32.28 85 SER A CA 1
ATOM 632 C C . SER A 1 85 ? 33.470 26.294 -12.043 1.00 32.28 85 SER A C 1
ATOM 634 O O . SER A 1 85 ? 32.406 26.530 -12.615 1.00 32.28 85 SER A O 1
ATOM 636 N N . ALA A 1 86 ? 33.664 26.478 -10.736 1.00 35.88 86 ALA A N 1
ATOM 637 C CA . ALA A 1 86 ? 32.803 27.232 -9.846 1.00 35.88 86 ALA A CA 1
ATOM 638 C C . ALA A 1 86 ? 32.660 28.682 -10.339 1.00 35.88 86 ALA A C 1
ATOM 640 O O . ALA A 1 86 ? 33.492 29.540 -10.061 1.00 35.88 86 ALA A O 1
ATOM 641 N N . THR A 1 87 ? 31.590 28.973 -11.072 1.00 34.91 87 THR A N 1
ATOM 642 C CA . THR A 1 87 ? 31.026 30.323 -11.058 1.00 34.91 87 THR A CA 1
ATOM 643 C C . THR A 1 87 ? 30.183 30.428 -9.799 1.00 34.91 87 THR A C 1
ATOM 645 O O . THR A 1 87 ? 29.152 29.760 -9.704 1.00 34.91 87 THR A O 1
ATOM 648 N N . GLU A 1 88 ? 30.658 31.221 -8.839 1.00 39.00 88 GLU A N 1
ATOM 649 C CA . GLU A 1 88 ? 29.984 31.574 -7.590 1.00 39.00 88 GLU A CA 1
ATOM 650 C C . GLU A 1 88 ? 28.517 31.949 -7.847 1.00 39.00 88 GLU A C 1
ATOM 652 O O . GLU A 1 88 ? 28.176 33.077 -8.214 1.00 39.00 88 GLU A O 1
ATOM 657 N N . LEU A 1 89 ? 27.618 30.988 -7.644 1.00 38.44 89 LEU A N 1
ATOM 658 C CA . LEU A 1 89 ? 26.223 31.289 -7.387 1.00 38.44 89 LEU A CA 1
ATOM 659 C C . LEU A 1 89 ? 26.208 31.908 -5.997 1.00 38.44 89 LEU A C 1
ATOM 661 O O . LEU A 1 89 ? 26.253 31.202 -4.997 1.00 38.44 89 LEU A O 1
ATOM 665 N N . ARG A 1 90 ? 26.207 33.242 -5.940 1.00 36.72 90 ARG A N 1
ATOM 666 C CA . ARG A 1 90 ? 25.843 33.957 -4.721 1.00 36.72 90 ARG A CA 1
ATOM 667 C C . ARG A 1 90 ? 24.463 33.454 -4.325 1.00 36.72 90 ARG A C 1
ATOM 669 O O . ARG A 1 90 ? 23.470 33.808 -4.965 1.00 36.72 90 ARG A O 1
ATOM 676 N N . ASP A 1 91 ? 24.424 32.606 -3.306 1.00 36.62 91 ASP A N 1
ATOM 677 C CA . ASP A 1 91 ? 23.204 32.249 -2.609 1.00 36.62 91 ASP A CA 1
ATOM 678 C C . ASP A 1 91 ? 22.613 33.556 -2.091 1.00 36.62 91 ASP A C 1
ATOM 680 O O . ASP A 1 91 ? 23.044 34.120 -1.085 1.00 36.62 91 ASP A O 1
ATOM 684 N N . LEU A 1 92 ? 21.650 34.098 -2.838 1.00 40.22 92 LEU A N 1
ATOM 685 C CA . LEU A 1 92 ? 20.765 35.125 -2.325 1.00 40.22 92 LEU A CA 1
ATOM 686 C C . LEU A 1 92 ? 20.060 34.475 -1.142 1.00 40.22 92 LEU A C 1
ATOM 688 O O . LEU A 1 92 ? 19.119 33.698 -1.315 1.00 40.22 92 LEU A O 1
ATOM 692 N N . ASN A 1 93 ? 20.577 34.756 0.051 1.00 46.34 93 ASN A N 1
ATOM 693 C CA . ASN A 1 93 ? 20.011 34.348 1.317 1.00 46.34 93 ASN A CA 1
ATOM 694 C C . ASN A 1 93 ? 18.676 35.085 1.463 1.00 46.34 93 ASN A C 1
ATOM 696 O O . ASN A 1 93 ? 18.586 36.157 2.062 1.00 46.34 93 ASN A O 1
ATOM 700 N N . ILE A 1 94 ? 17.640 34.557 0.808 1.00 52.47 94 ILE A N 1
ATOM 701 C CA . ILE A 1 94 ? 16.263 34.986 1.000 1.00 52.47 94 ILE A CA 1
ATOM 702 C C . ILE A 1 94 ? 15.948 34.579 2.434 1.00 52.47 94 ILE A C 1
ATOM 704 O O . ILE A 1 94 ? 15.578 33.432 2.693 1.00 52.47 94 ILE A O 1
ATOM 708 N N . SER A 1 95 ? 16.168 35.512 3.361 1.00 56.75 95 SER A N 1
ATOM 709 C CA . SER A 1 95 ? 15.791 35.373 4.760 1.00 56.75 95 SER A CA 1
ATOM 710 C C . SER A 1 95 ? 14.281 35.171 4.800 1.00 56.75 95 SER A C 1
ATOM 712 O O . SER A 1 95 ? 13.483 36.096 4.641 1.00 56.75 95 SER A O 1
ATOM 714 N N . ARG A 1 96 ? 13.887 33.902 4.876 1.00 64.38 96 ARG A N 1
ATOM 715 C CA . ARG A 1 96 ? 12.496 33.479 4.988 1.00 64.38 96 ARG A CA 1
ATOM 716 C C . ARG A 1 96 ? 12.004 33.945 6.349 1.00 64.38 96 ARG A C 1
ATOM 718 O O . ARG A 1 96 ? 12.718 33.761 7.332 1.00 64.38 96 ARG A O 1
ATOM 725 N N . SER A 1 97 ? 10.802 34.512 6.418 1.00 75.44 97 SER A N 1
ATOM 726 C CA . SER A 1 97 ? 10.233 34.926 7.701 1.00 75.44 97 SER A CA 1
ATOM 727 C C . SER A 1 97 ? 10.210 33.753 8.683 1.00 75.44 97 SER A C 1
ATOM 729 O O . SER A 1 97 ? 9.999 32.600 8.294 1.00 75.44 97 SER A O 1
ATOM 731 N N . GLU A 1 98 ? 10.413 34.042 9.964 1.00 78.75 98 GLU A N 1
ATOM 732 C CA . GLU A 1 98 ? 10.421 33.034 11.027 1.00 78.75 98 GLU A CA 1
ATOM 733 C C . GLU A 1 98 ? 9.132 32.191 11.027 1.00 78.75 98 GLU A C 1
ATOM 735 O O . GLU A 1 98 ? 9.174 30.968 11.155 1.00 78.75 98 GLU A O 1
ATOM 740 N N . ALA A 1 99 ? 7.987 32.821 10.746 1.00 77.31 99 ALA A N 1
ATOM 741 C CA . ALA A 1 99 ? 6.707 32.139 10.578 1.00 77.31 99 ALA A CA 1
ATOM 742 C C . ALA A 1 99 ? 6.736 31.076 9.462 1.00 77.31 99 ALA A C 1
ATOM 744 O O . ALA A 1 99 ? 6.234 29.965 9.645 1.00 77.31 99 ALA A O 1
ATOM 745 N N . MET A 1 100 ? 7.354 31.384 8.316 1.00 76.56 100 MET A N 1
ATOM 746 C CA . MET A 1 100 ? 7.459 30.448 7.196 1.00 76.56 100 MET A CA 1
ATOM 747 C C . MET A 1 100 ? 8.436 29.306 7.504 1.00 76.56 100 MET A C 1
ATOM 749 O O . MET A 1 100 ? 8.152 28.148 7.191 1.00 76.56 100 MET A O 1
ATOM 753 N N . GLN A 1 101 ? 9.540 29.601 8.197 1.00 80.88 101 GLN A N 1
ATOM 754 C CA . GLN A 1 101 ? 10.480 28.580 8.668 1.00 80.88 101 GLN A CA 1
ATOM 755 C C . GLN A 1 101 ? 9.821 27.614 9.664 1.00 80.88 101 GLN A C 1
ATOM 757 O O . GLN A 1 101 ? 9.961 26.396 9.537 1.00 80.88 101 GLN A O 1
ATOM 762 N N . ASN A 1 102 ? 9.047 28.140 10.614 1.00 84.75 102 ASN A N 1
ATOM 763 C CA . ASN A 1 102 ? 8.317 27.336 11.593 1.00 84.75 102 ASN A CA 1
ATOM 764 C C . ASN A 1 102 ? 7.245 26.461 10.931 1.00 84.75 102 ASN A C 1
ATOM 766 O O . ASN A 1 102 ? 7.104 25.285 11.281 1.00 84.75 102 ASN A O 1
ATOM 770 N N . HIS A 1 103 ? 6.543 26.989 9.925 1.00 84.62 103 HIS A N 1
ATOM 771 C CA . HIS A 1 103 ? 5.590 26.209 9.139 1.00 84.62 103 HIS A CA 1
ATOM 772 C C . HIS A 1 103 ? 6.266 25.021 8.434 1.00 84.62 103 HIS A C 1
ATOM 774 O O . HIS A 1 103 ? 5.770 23.896 8.520 1.00 84.62 103 HIS A O 1
ATOM 780 N N . TRP A 1 104 ? 7.420 25.223 7.788 1.00 84.44 104 TRP A N 1
ATOM 781 C CA . TRP A 1 104 ? 8.146 24.119 7.151 1.00 84.44 104 TRP A CA 1
ATOM 782 C C . TRP A 1 104 ? 8.692 23.105 8.139 1.00 84.44 104 TRP A C 1
ATOM 784 O O . TRP A 1 104 ? 8.563 21.914 7.884 1.00 84.44 104 TRP A O 1
ATOM 794 N N . ARG A 1 105 ? 9.235 23.539 9.281 1.00 87.62 105 ARG A N 1
ATOM 795 C CA . ARG A 1 105 ? 9.671 22.613 10.340 1.00 87.62 105 ARG A CA 1
ATOM 796 C C . ARG A 1 105 ? 8.519 21.732 10.819 1.00 87.62 105 ARG A C 1
ATOM 798 O O . ARG A 1 105 ? 8.699 20.534 11.013 1.00 87.62 105 ARG A O 1
ATOM 805 N N . SER A 1 106 ? 7.326 22.308 10.973 1.00 89.38 106 SER A N 1
ATOM 806 C CA . SER A 1 106 ? 6.120 21.558 11.337 1.00 89.38 106 SER A CA 1
ATOM 807 C C . SER A 1 106 ? 5.704 20.567 10.243 1.00 89.38 106 SER A C 1
ATOM 809 O O . SER A 1 106 ? 5.425 19.402 10.533 1.00 89.38 106 SER A O 1
ATOM 811 N N . ALA A 1 107 ? 5.719 20.998 8.978 1.00 87.56 107 ALA A N 1
ATOM 812 C CA . ALA A 1 107 ? 5.406 20.143 7.837 1.00 87.56 107 ALA A CA 1
ATOM 813 C C . ALA A 1 107 ? 6.409 18.986 7.679 1.00 87.56 107 ALA A C 1
ATOM 815 O O . ALA A 1 107 ? 5.983 17.844 7.522 1.00 87.56 107 ALA A O 1
ATOM 816 N N . ASP A 1 108 ? 7.710 19.260 7.791 1.00 89.19 108 ASP A N 1
ATOM 817 C CA . ASP A 1 108 ? 8.788 18.266 7.736 1.00 89.19 108 ASP A CA 1
ATOM 818 C C . ASP A 1 108 ? 8.656 17.256 8.879 1.00 89.19 108 ASP A C 1
ATOM 820 O O . ASP A 1 108 ? 8.609 16.047 8.657 1.00 89.19 108 ASP A O 1
ATOM 824 N N . LYS A 1 109 ? 8.450 17.743 10.111 1.00 93.31 109 LYS A N 1
ATOM 825 C CA . LYS A 1 109 ? 8.197 16.880 11.270 1.00 93.31 109 LYS A CA 1
ATOM 826 C C . LYS A 1 109 ? 6.979 15.986 11.047 1.00 93.31 109 LYS A C 1
ATOM 828 O O . LYS A 1 109 ? 7.028 14.796 11.366 1.00 93.31 109 LYS A O 1
ATOM 833 N N . ARG A 1 110 ? 5.889 16.529 10.496 1.00 91.75 110 ARG A N 1
ATOM 834 C CA . ARG A 1 110 ? 4.687 15.751 10.174 1.00 91.75 110 ARG A CA 1
ATOM 835 C C . ARG A 1 110 ? 4.970 14.710 9.096 1.00 91.75 110 ARG A C 1
ATOM 837 O O . ARG A 1 110 ? 4.541 13.575 9.270 1.00 91.75 110 ARG A O 1
ATOM 844 N N . PHE A 1 111 ? 5.683 15.066 8.030 1.00 90.38 111 PHE A N 1
ATOM 845 C CA . PHE A 1 111 ? 6.049 14.135 6.965 1.00 90.38 111 PHE A CA 1
ATOM 846 C C . PHE A 1 111 ? 6.870 12.967 7.515 1.00 90.38 111 PHE A C 1
ATOM 848 O O . PHE A 1 111 ? 6.448 11.819 7.387 1.00 90.38 111 PHE A O 1
ATOM 855 N N . LYS A 1 112 ? 7.947 13.264 8.250 1.00 91.19 112 LYS A N 1
ATOM 856 C CA . LYS A 1 112 ? 8.782 12.259 8.919 1.00 91.19 112 LYS A CA 1
ATOM 857 C C . LYS A 1 112 ? 7.960 11.353 9.822 1.00 91.19 112 LYS A C 1
ATOM 859 O O . LYS A 1 112 ? 8.062 10.140 9.759 1.00 91.19 112 LYS A O 1
ATOM 864 N N . THR A 1 113 ? 7.075 11.934 10.622 1.00 92.50 113 THR A N 1
ATOM 865 C CA . THR A 1 113 ? 6.260 11.178 11.581 1.00 92.50 113 THR A CA 1
ATOM 866 C C . THR A 1 113 ? 5.209 10.287 10.907 1.00 92.50 113 THR A C 1
ATOM 868 O O . THR A 1 113 ? 4.900 9.213 11.418 1.00 92.50 113 THR A O 1
ATOM 871 N N . VAL A 1 114 ? 4.613 10.744 9.803 1.00 90.38 114 VAL A N 1
ATOM 872 C CA . VAL A 1 114 ? 3.500 10.056 9.130 1.00 90.38 114 VAL A CA 1
ATOM 873 C C . VAL A 1 114 ? 3.985 9.061 8.078 1.00 90.38 114 VAL A C 1
ATOM 875 O O . VAL A 1 114 ? 3.289 8.074 7.859 1.00 90.38 114 VAL A O 1
ATOM 878 N N . PHE A 1 115 ? 5.143 9.289 7.455 1.00 88.69 115 PHE A N 1
ATOM 879 C CA . PHE A 1 115 ? 5.619 8.489 6.323 1.00 88.69 115 PHE A CA 1
ATOM 880 C C . PHE A 1 115 ? 6.946 7.773 6.581 1.00 88.69 115 PHE A C 1
ATOM 882 O O . PHE A 1 115 ? 7.0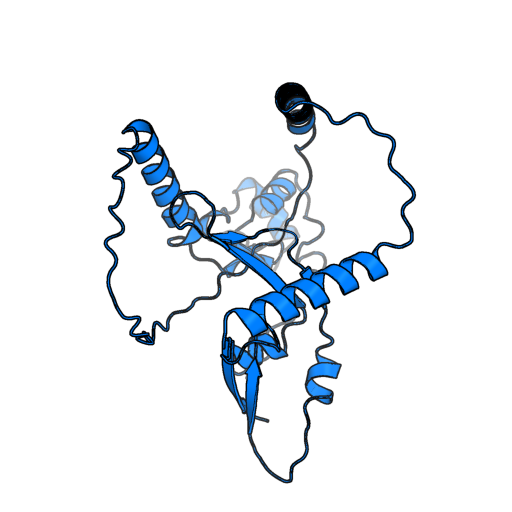38 6.594 6.268 1.00 88.69 115 PHE A O 1
ATOM 889 N N . GLU A 1 116 ? 7.958 8.443 7.141 1.00 89.81 116 GLU A N 1
ATOM 890 C CA . GLU A 1 116 ? 9.281 7.822 7.342 1.00 89.81 116 GLU A CA 1
ATOM 891 C C . GLU A 1 116 ? 9.319 6.950 8.606 1.00 89.81 116 GLU A C 1
ATOM 893 O O . GLU A 1 116 ? 9.697 5.786 8.564 1.00 89.81 116 GLU A O 1
ATOM 898 N N . ALA A 1 117 ? 8.858 7.488 9.736 1.00 93.12 117 ALA A N 1
ATOM 899 C CA . ALA A 1 117 ? 8.806 6.833 11.046 1.00 93.12 117 ALA A CA 1
ATOM 900 C C . ALA A 1 117 ? 7.467 6.108 11.293 1.00 93.12 117 ALA A C 1
ATOM 902 O O . ALA A 1 117 ? 6.965 6.042 12.424 1.00 93.12 117 ALA A O 1
ATOM 903 N N . ASN A 1 118 ? 6.833 5.639 10.222 1.00 93.75 118 ASN A N 1
ATOM 904 C CA . ASN A 1 118 ? 5.564 4.930 10.254 1.00 93.75 118 ASN A CA 1
ATOM 905 C C . ASN A 1 118 ? 5.677 3.726 9.327 1.00 93.75 118 ASN A C 1
ATOM 907 O O . ASN A 1 118 ? 5.781 3.880 8.113 1.00 93.75 118 ASN A O 1
ATOM 911 N N . THR A 1 119 ? 5.674 2.528 9.898 1.00 94.81 119 THR A N 1
ATOM 912 C CA . THR A 1 119 ? 5.875 1.300 9.133 1.00 94.81 119 THR A CA 1
ATOM 913 C C . THR A 1 119 ? 4.737 1.110 8.130 1.00 94.81 119 THR A C 1
ATOM 915 O O . THR A 1 119 ? 3.563 1.060 8.507 1.00 94.81 119 THR A O 1
ATOM 918 N N . PHE A 1 120 ? 5.080 1.015 6.844 1.00 93.25 120 PHE A N 1
ATOM 919 C CA . PHE A 1 120 ? 4.147 0.668 5.773 1.00 93.25 120 PHE A CA 1
ATOM 920 C C . PHE A 1 120 ? 4.103 -0.847 5.554 1.00 93.25 120 PHE A C 1
ATOM 922 O O . PHE A 1 120 ? 5.082 -1.547 5.793 1.00 93.25 120 PHE A O 1
ATOM 929 N N . GLY A 1 121 ? 2.983 -1.346 5.030 1.00 91.75 121 GLY A N 1
ATOM 930 C CA . GLY A 1 121 ? 2.852 -2.743 4.610 1.00 91.75 121 GLY A CA 1
ATOM 931 C C . GLY A 1 121 ? 2.100 -3.630 5.599 1.00 91.75 121 GLY A C 1
ATOM 932 O O . GLY A 1 121 ? 2.063 -4.843 5.417 1.00 91.75 121 GLY A O 1
ATOM 933 N N . LEU A 1 122 ? 1.456 -3.047 6.610 1.00 95.06 122 LEU A N 1
ATOM 934 C CA . LEU A 1 122 ? 0.545 -3.777 7.488 1.00 95.06 122 LEU A CA 1
ATOM 935 C C . LEU A 1 122 ? -0.826 -3.904 6.824 1.00 95.06 122 LEU A C 1
ATOM 937 O O . LEU A 1 122 ? -1.313 -2.950 6.216 1.00 95.06 122 LEU A O 1
ATOM 941 N N . SER A 1 123 ? -1.469 -5.065 6.935 1.00 95.19 123 SER A N 1
ATOM 942 C CA . SER A 1 123 ? -2.784 -5.287 6.333 1.00 95.19 123 SER A CA 1
ATOM 943 C C . SER A 1 123 ? -3.930 -4.998 7.306 1.00 95.19 123 SER A C 1
ATOM 945 O O . SER A 1 123 ? -3.848 -5.216 8.515 1.00 95.19 123 SER A O 1
ATOM 947 N N . CYS A 1 124 ? -5.038 -4.485 6.769 1.00 97.25 124 CYS A N 1
ATOM 948 C CA . CYS A 1 124 ? -6.296 -4.392 7.504 1.00 97.25 124 CYS A CA 1
ATOM 949 C C . CYS A 1 124 ? -6.924 -5.784 7.643 1.00 97.25 124 CYS A C 1
ATOM 951 O O . CYS A 1 124 ? -7.224 -6.419 6.632 1.00 97.25 124 CYS A O 1
ATOM 953 N N . SER A 1 125 ? -7.260 -6.206 8.861 1.00 96.88 125 SER A N 1
ATOM 954 C CA . SER A 1 125 ? -7.817 -7.541 9.122 1.00 96.88 125 SER A CA 1
ATOM 955 C C . SER A 1 125 ? -9.161 -7.797 8.425 1.00 96.88 125 SER A C 1
ATOM 957 O O . SER A 1 125 ? -9.532 -8.943 8.220 1.00 96.88 125 SER A O 1
ATOM 959 N N . VAL A 1 126 ? -9.910 -6.772 8.003 1.00 97.19 126 VAL A N 1
ATOM 960 C CA . VAL A 1 126 ? -11.213 -6.971 7.335 1.00 97.19 126 VAL A CA 1
ATOM 961 C C . VAL A 1 126 ? -11.118 -6.976 5.810 1.00 97.19 126 VAL A C 1
ATOM 963 O O . VAL A 1 126 ? -11.817 -7.771 5.182 1.00 97.19 126 VAL A O 1
ATOM 966 N N . CYS A 1 127 ? -10.306 -6.101 5.207 1.00 96.31 127 CYS A N 1
ATOM 967 C CA . CYS A 1 127 ? -10.241 -5.919 3.746 1.00 96.31 127 CYS A CA 1
ATOM 968 C C . CYS A 1 127 ? -8.895 -6.281 3.108 1.00 96.31 127 CYS A C 1
ATOM 970 O O . CYS A 1 127 ? -8.739 -6.098 1.906 1.00 96.31 127 CYS A O 1
A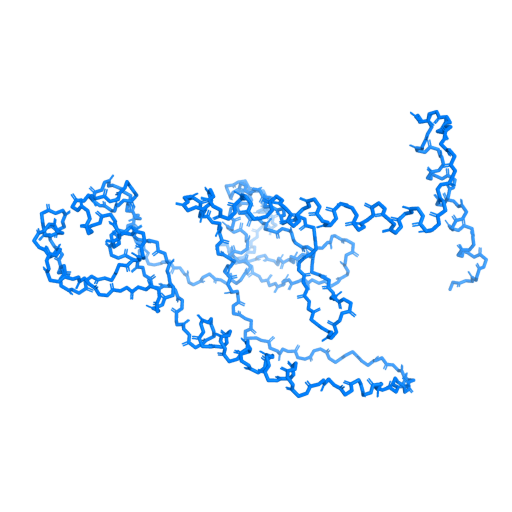TOM 972 N N . ASP A 1 128 ? -7.918 -6.719 3.906 1.00 94.88 128 ASP A N 1
ATOM 973 C CA . ASP A 1 128 ? -6.583 -7.173 3.483 1.00 94.88 128 ASP A CA 1
ATOM 974 C C . ASP A 1 128 ? -5.738 -6.153 2.697 1.00 94.88 128 ASP A C 1
ATOM 976 O O . ASP A 1 128 ? -4.695 -6.466 2.130 1.00 94.88 128 ASP A O 1
ATOM 980 N N . ARG A 1 129 ? -6.177 -4.892 2.640 1.00 94.00 129 ARG A N 1
ATOM 981 C CA . ARG A 1 129 ? -5.416 -3.806 2.011 1.00 94.00 129 ARG A CA 1
ATOM 982 C C . ARG A 1 129 ? -4.268 -3.375 2.908 1.00 94.00 129 ARG A C 1
ATOM 984 O O . ARG A 1 129 ? -4.419 -3.392 4.127 1.00 94.00 129 ARG A O 1
ATOM 991 N N . LEU A 1 130 ? -3.183 -2.925 2.285 1.00 94.56 130 LEU A N 1
ATOM 992 C CA . LEU A 1 130 ? -2.000 -2.409 2.964 1.00 94.56 130 LEU A CA 1
ATOM 993 C C . LEU A 1 130 ? -2.211 -0.971 3.436 1.00 94.56 130 LEU A C 1
ATOM 995 O O . LEU A 1 130 ? -2.767 -0.141 2.712 1.00 94.56 130 LEU A O 1
ATOM 999 N N . TRP A 1 131 ? -1.733 -0.698 4.639 1.00 96.19 131 TRP A N 1
ATOM 1000 C CA . TRP A 1 131 ? -1.803 0.584 5.317 1.00 96.19 131 TRP A CA 1
ATOM 1001 C C . TRP A 1 131 ? -0.508 0.839 6.074 1.00 96.19 131 TRP A C 1
ATOM 1003 O O . TRP A 1 131 ? 0.294 -0.069 6.319 1.00 96.19 131 TRP A O 1
ATOM 1013 N N . PHE A 1 132 ? -0.328 2.092 6.466 1.00 96.19 132 PHE A N 1
ATOM 1014 C CA . PHE A 1 132 ? 0.617 2.404 7.513 1.00 96.19 132 PHE A CA 1
ATOM 1015 C C . PHE A 1 132 ? 0.075 1.975 8.875 1.00 96.19 132 PHE A C 1
ATOM 1017 O O . PHE A 1 132 ? -1.137 1.984 9.106 1.00 96.19 132 PHE A O 1
ATOM 1024 N N . GLU A 1 133 ? 0.972 1.662 9.804 1.00 95.31 133 GLU A N 1
ATOM 1025 C CA . GLU A 1 133 ? 0.610 1.237 11.157 1.00 95.31 133 GLU A CA 1
ATOM 1026 C C . GLU A 1 133 ? -0.357 2.204 11.843 1.00 95.31 133 GLU A C 1
ATOM 1028 O O . GLU A 1 133 ? -1.384 1.791 12.385 1.00 95.31 133 GLU A O 1
ATOM 1033 N N . ARG A 1 134 ? -0.074 3.506 11.757 1.00 94.31 134 ARG A N 1
ATOM 1034 C CA . ARG A 1 134 ? -0.899 4.545 12.393 1.00 94.31 134 ARG A CA 1
ATOM 1035 C C . ARG A 1 134 ? -2.286 4.708 11.768 1.00 94.31 134 ARG A C 1
ATOM 1037 O O . ARG A 1 134 ? -3.180 5.249 12.421 1.00 94.31 134 ARG A O 1
ATOM 1044 N N . ASP A 1 135 ? -2.483 4.239 10.538 1.00 95.00 135 ASP A N 1
ATOM 1045 C CA . ASP A 1 135 ? -3.785 4.283 9.861 1.00 95.00 135 ASP A CA 1
ATOM 1046 C C . ASP A 1 135 ? -4.702 3.128 10.291 1.00 95.00 135 ASP A C 1
ATOM 1048 O O . ASP A 1 135 ? -5.911 3.145 10.017 1.00 95.00 135 ASP A O 1
ATOM 1052 N N . LEU A 1 136 ? -4.145 2.132 10.987 1.00 97.00 136 LEU A N 1
ATOM 1053 C CA . LEU A 1 136 ? -4.871 0.986 11.504 1.00 97.00 136 LEU A CA 1
ATOM 1054 C C . LEU A 1 136 ? -5.224 1.170 12.982 1.00 97.00 136 LEU A C 1
ATOM 1056 O O . LEU A 1 136 ? -4.377 1.380 13.850 1.00 97.00 136 LEU A O 1
ATOM 1060 N N . LYS A 1 137 ? -6.509 1.020 13.296 1.00 96.19 137 LYS A N 1
ATOM 1061 C CA . LYS A 1 137 ? -7.037 1.134 14.659 1.00 96.19 137 LYS A CA 1
ATOM 1062 C C . LYS A 1 137 ? -7.405 -0.235 15.209 1.00 96.19 137 LYS A C 1
ATOM 1064 O O . LYS A 1 137 ? -7.870 -1.099 14.471 1.00 96.19 137 LYS A O 1
ATOM 1069 N N . LYS A 1 138 ? -7.225 -0.422 16.517 1.00 97.06 138 LYS A N 1
ATOM 1070 C CA . LYS A 1 138 ? -7.728 -1.610 17.218 1.00 97.06 138 LYS A CA 1
ATOM 1071 C C . LYS A 1 138 ? -9.256 -1.673 17.131 1.00 97.06 138 LYS A C 1
ATOM 1073 O O . LYS A 1 138 ? -9.923 -0.635 17.054 1.00 97.06 138 LYS A O 1
ATOM 1078 N N . VAL A 1 139 ? -9.802 -2.884 17.159 1.00 96.62 139 VAL A N 1
ATOM 1079 C CA . VAL A 1 139 ? -11.251 -3.105 17.215 1.00 96.62 139 VAL A CA 1
ATOM 1080 C C . VAL A 1 139 ? -11.838 -2.527 18.505 1.00 96.62 139 VAL A C 1
ATOM 1082 O O . VAL A 1 139 ? -11.255 -2.627 19.581 1.00 96.62 139 VAL A O 1
ATOM 1085 N N . LYS A 1 140 ? -13.017 -1.907 18.396 1.00 96.00 140 LYS A N 1
ATOM 1086 C CA . LYS A 1 140 ? -13.803 -1.457 19.552 1.00 96.00 140 LYS A CA 1
ATOM 1087 C C . LYS A 1 140 ? -14.552 -2.644 20.146 1.00 96.00 140 LYS A C 1
ATOM 1089 O O . LYS A 1 140 ? -15.144 -3.407 19.391 1.00 96.00 140 LYS A O 1
ATOM 1094 N N . HIS A 1 141 ? -14.635 -2.726 21.472 1.00 95.25 141 HIS A N 1
ATOM 1095 C CA . HIS A 1 141 ? -15.269 -3.853 22.168 1.00 95.25 141 HIS A CA 1
ATOM 1096 C C . HIS A 1 141 ? -16.682 -4.187 21.653 1.00 95.25 141 HIS A C 1
ATOM 1098 O O . HIS A 1 141 ? -16.994 -5.340 21.379 1.00 95.25 141 HIS A O 1
ATOM 1104 N N . ARG A 1 142 ? -17.517 -3.165 21.422 1.00 95.38 142 ARG A N 1
ATOM 1105 C CA . ARG A 1 142 ? -18.883 -3.314 20.879 1.00 95.38 142 ARG A CA 1
ATOM 1106 C C . ARG A 1 142 ? -18.973 -4.004 19.508 1.00 95.38 142 ARG A C 1
ATOM 1108 O O . ARG A 1 142 ? -20.030 -4.502 19.156 1.00 95.38 142 ARG A O 1
ATOM 1115 N N . ASN A 1 143 ? -17.886 -4.014 18.740 1.00 96.00 143 ASN A N 1
ATOM 1116 C CA . ASN A 1 143 ? -17.849 -4.549 17.382 1.00 96.00 143 ASN A CA 1
ATOM 1117 C C . ASN A 1 143 ? -17.313 -5.993 17.339 1.00 96.00 143 ASN A C 1
ATOM 1119 O O . ASN A 1 143 ? -17.330 -6.606 16.272 1.00 96.00 143 ASN A O 1
ATOM 1123 N N . ILE A 1 144 ? -16.811 -6.528 18.463 1.00 95.50 144 ILE A N 1
ATOM 1124 C CA . ILE A 1 144 ? -16.169 -7.851 18.522 1.00 95.50 144 ILE A CA 1
ATOM 1125 C C . ILE A 1 144 ? -17.166 -8.954 18.158 1.00 95.50 144 ILE A C 1
ATOM 1127 O O . ILE A 1 144 ? -16.867 -9.763 17.287 1.00 95.50 144 ILE A O 1
ATOM 1131 N N . SER A 1 145 ? -18.362 -8.943 18.751 1.00 95.75 145 SER A N 1
ATOM 1132 C CA . SER A 1 145 ? -19.394 -9.959 18.499 1.00 95.75 145 SER A CA 1
ATOM 1133 C C . SER A 1 145 ? -19.814 -10.007 17.027 1.00 95.75 145 SER A C 1
ATOM 1135 O O . SER A 1 145 ? -19.837 -11.075 16.422 1.00 95.75 145 SER A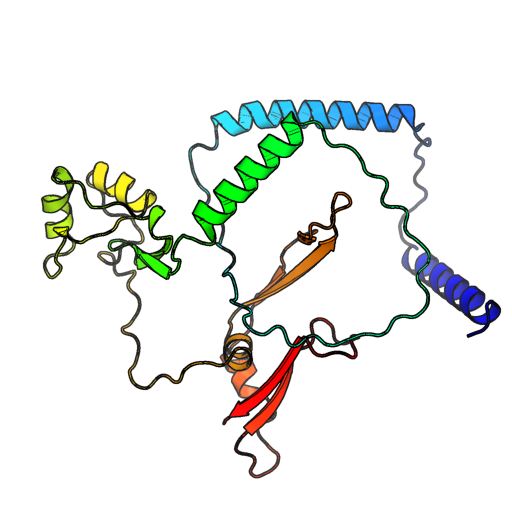 O 1
ATOM 1137 N N . PHE A 1 146 ? -20.065 -8.844 16.415 1.00 96.38 146 PHE A N 1
ATOM 1138 C CA . PHE A 1 146 ? -20.397 -8.744 14.990 1.00 96.38 146 PHE A CA 1
ATOM 1139 C C . PHE A 1 146 ? -19.284 -9.303 14.094 1.00 96.38 146 PHE A C 1
ATOM 1141 O O . PHE A 1 146 ? -19.549 -10.013 13.122 1.00 96.38 146 PHE A O 1
ATOM 1148 N N . LEU A 1 147 ? -18.028 -8.976 14.409 1.00 96.75 147 LEU A N 1
ATOM 1149 C CA . LEU A 1 147 ? -16.878 -9.454 13.649 1.00 96.75 147 LEU A CA 1
ATOM 1150 C C . LEU A 1 147 ? -16.657 -10.961 13.832 1.00 96.75 147 LEU A C 1
ATOM 1152 O O . LEU A 1 147 ? -16.353 -11.623 12.845 1.00 96.75 147 LEU A O 1
ATOM 1156 N N . GLN A 1 148 ? -16.880 -11.516 15.025 1.00 96.38 148 GLN A N 1
ATOM 1157 C CA . GLN A 1 148 ? -16.809 -12.963 15.272 1.00 96.38 148 GLN A CA 1
ATOM 1158 C C . GLN A 1 148 ? -17.816 -13.739 14.417 1.00 96.38 148 GLN A C 1
ATOM 1160 O O . GLN A 1 148 ? -17.470 -14.780 13.871 1.00 96.38 148 GLN A O 1
ATOM 1165 N N . THR A 1 149 ? -19.021 -13.203 14.188 1.00 96.44 149 THR A N 1
ATOM 1166 C CA . THR A 1 149 ? -19.990 -13.823 13.263 1.00 96.44 149 THR A CA 1
ATOM 1167 C C . THR A 1 149 ? -19.480 -13.890 11.816 1.00 96.44 149 THR A C 1
ATOM 1169 O O . THR A 1 149 ? -19.910 -14.748 11.049 1.00 96.44 149 THR A O 1
ATOM 1172 N N . LYS A 1 150 ? -18.594 -12.975 11.404 1.00 96.06 150 LYS A N 1
ATOM 1173 C CA . LYS A 1 150 ? -18.060 -12.901 10.029 1.00 96.06 150 LYS A CA 1
ATOM 1174 C C . LYS A 1 150 ? -16.686 -13.551 9.863 1.00 96.06 150 LYS A C 1
ATOM 1176 O O . LYS A 1 150 ? -16.319 -13.872 8.736 1.00 96.06 150 LYS A O 1
ATOM 1181 N N . PHE A 1 151 ? -15.952 -13.732 10.957 1.00 96.19 151 PHE A N 1
ATOM 1182 C CA . PHE A 1 151 ? -14.608 -14.306 11.013 1.00 96.19 151 PHE A CA 1
ATOM 1183 C C . PHE A 1 151 ? -14.524 -15.300 12.186 1.00 96.19 151 PHE A C 1
ATOM 1185 O O . PHE A 1 151 ? -13.881 -14.992 13.190 1.00 96.19 151 PHE A O 1
ATOM 1192 N N . PRO A 1 152 ? -15.204 -16.459 12.101 1.00 94.12 152 PRO A N 1
ATOM 1193 C CA . PRO A 1 152 ? -15.339 -17.380 13.233 1.00 94.12 152 PRO A CA 1
ATOM 1194 C C . PRO A 1 152 ? -14.015 -18.042 13.643 1.00 94.12 152 PRO A C 1
ATOM 1196 O O . PRO A 1 152 ? -13.804 -18.290 14.825 1.00 94.12 152 PRO A O 1
ATOM 1199 N N . ASP A 1 153 ? -13.109 -18.267 12.689 1.00 93.19 153 ASP A N 1
ATOM 1200 C CA . ASP A 1 153 ? -11.858 -19.011 12.904 1.00 93.19 153 ASP A CA 1
ATOM 1201 C C . ASP A 1 153 ? -10.661 -18.116 13.274 1.00 93.19 153 ASP A C 1
ATOM 1203 O O . ASP A 1 153 ? -9.522 -18.577 13.327 1.00 93.19 153 ASP A O 1
ATOM 1207 N N . GLU A 1 154 ? -10.882 -16.815 13.485 1.00 94.38 154 GLU A N 1
ATOM 1208 C CA . GLU A 1 154 ? -9.808 -15.845 13.707 1.00 94.38 154 GLU A CA 1
ATOM 1209 C C . GLU A 1 154 ? -9.949 -15.111 15.045 1.00 94.38 154 GLU A C 1
ATOM 1211 O O . GLU A 1 154 ? -11.046 -14.824 15.528 1.00 94.38 154 GLU A O 1
ATOM 1216 N N . ASN A 1 155 ? -8.813 -14.727 15.637 1.00 94.75 155 ASN A N 1
ATOM 1217 C CA . ASN A 1 155 ? -8.807 -13.926 16.855 1.00 94.75 155 ASN A CA 1
ATOM 1218 C C . ASN A 1 155 ? -9.160 -12.458 16.550 1.00 94.75 155 ASN A C 1
ATOM 1220 O O . ASN A 1 155 ? -8.300 -11.603 16.331 1.00 94.75 155 ASN A O 1
ATOM 1224 N N . VAL A 1 156 ? -10.459 -12.158 16.578 1.00 95.69 156 VAL A N 1
ATOM 1225 C CA . VAL A 1 156 ? -11.021 -10.824 16.309 1.00 95.69 156 VAL A CA 1
ATOM 1226 C C . VAL A 1 156 ? -10.513 -9.739 17.269 1.00 95.69 156 VAL A C 1
ATOM 1228 O O . VAL A 1 156 ? -10.512 -8.560 16.913 1.00 95.69 156 VAL A O 1
ATOM 1231 N N . THR A 1 157 ? -10.063 -10.090 18.477 1.00 94.44 157 THR A N 1
ATOM 1232 C CA . THR A 1 157 ? -9.587 -9.087 19.450 1.00 94.44 157 THR A CA 1
ATOM 1233 C C . THR A 1 157 ? -8.273 -8.429 19.019 1.00 94.44 157 THR A C 1
ATOM 1235 O O . THR A 1 157 ? -8.023 -7.266 19.346 1.00 94.44 157 THR A O 1
ATOM 1238 N N . GLU A 1 158 ? -7.477 -9.128 18.210 1.00 95.50 158 GLU A N 1
ATOM 1239 C CA . GLU A 1 158 ? -6.202 -8.643 17.676 1.00 95.50 158 GLU A CA 1
ATOM 1240 C C . GLU A 1 158 ? -6.357 -7.885 16.352 1.00 95.50 158 GLU A C 1
ATOM 1242 O O . GLU A 1 158 ? -5.389 -7.323 15.831 1.00 95.50 158 GLU A O 1
ATOM 1247 N N . PHE A 1 159 ? -7.576 -7.820 15.807 1.00 96.94 159 PHE A N 1
ATOM 1248 C CA . PHE A 1 159 ? -7.812 -7.194 14.515 1.00 96.94 159 PHE A CA 1
ATOM 1249 C C . PHE A 1 159 ? -7.415 -5.714 14.508 1.00 96.94 159 PHE A C 1
ATOM 1251 O O . PHE A 1 159 ? -7.645 -4.931 15.441 1.00 96.94 159 PHE A O 1
ATOM 1258 N N . ARG A 1 160 ? -6.862 -5.314 13.366 1.00 97.69 160 ARG A N 1
ATOM 1259 C CA . ARG A 1 160 ? -6.435 -3.955 13.051 1.00 97.69 160 ARG A CA 1
ATOM 1260 C C . ARG A 1 160 ? -7.227 -3.479 11.840 1.00 97.69 160 ARG A C 1
ATOM 1262 O O . ARG A 1 160 ? -7.159 -4.064 10.763 1.00 97.69 160 ARG A O 1
ATOM 1269 N N . LEU A 1 161 ? -8.026 -2.433 12.020 1.00 97.88 161 LEU A N 1
ATOM 1270 C CA . LEU A 1 161 ? -8.986 -1.957 11.027 1.00 97.88 161 LEU A CA 1
ATOM 1271 C C . LEU A 1 161 ? -8.550 -0.629 10.422 1.00 97.88 161 LEU A C 1
ATOM 1273 O O . LEU A 1 161 ? -8.249 0.320 11.145 1.00 97.88 161 LEU A O 1
ATOM 1277 N N . CYS A 1 162 ? -8.625 -0.517 9.098 1.00 97.75 162 CYS A N 1
ATOM 1278 C CA . CYS A 1 162 ? -8.535 0.782 8.444 1.00 97.75 162 CYS A CA 1
ATOM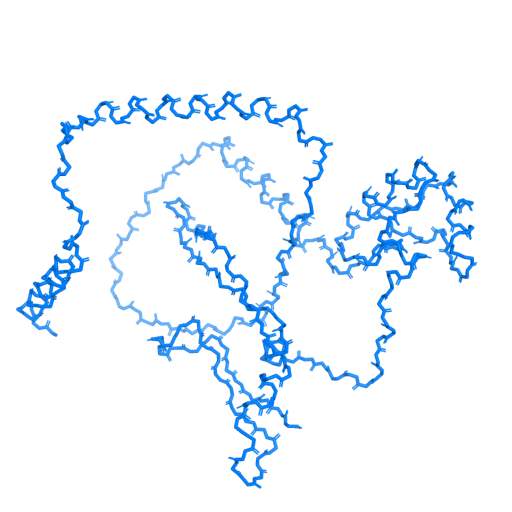 1279 C C . CYS A 1 162 ? -9.789 1.625 8.715 1.00 97.75 162 CYS A C 1
ATOM 1281 O O . CYS A 1 162 ? -10.860 1.101 9.048 1.00 97.75 162 CYS A O 1
ATOM 1283 N N . ALA A 1 163 ? -9.681 2.938 8.510 1.00 97.06 163 ALA A N 1
ATOM 1284 C CA . ALA A 1 163 ? -10.773 3.876 8.767 1.00 97.06 163 ALA A CA 1
ATOM 1285 C C . ALA A 1 163 ? -12.081 3.508 8.039 1.00 97.06 163 ALA A C 1
ATOM 1287 O O . ALA A 1 163 ? -13.157 3.602 8.628 1.00 97.06 163 ALA A O 1
ATOM 1288 N N . THR A 1 164 ? -12.003 3.054 6.785 1.00 97.00 164 THR A N 1
ATOM 1289 C CA . THR A 1 164 ? -13.183 2.658 6.000 1.00 97.00 164 THR A CA 1
ATOM 1290 C C . THR A 1 164 ? -13.871 1.434 6.592 1.00 97.00 164 THR A C 1
ATOM 1292 O O . THR A 1 164 ? -15.083 1.453 6.780 1.00 97.00 164 THR A O 1
ATOM 1295 N N . CYS A 1 165 ? -13.105 0.395 6.945 1.00 97.62 165 CYS A N 1
ATOM 1296 C CA . CYS A 1 165 ? -13.674 -0.803 7.558 1.00 97.62 165 CYS A CA 1
ATOM 1297 C C . CY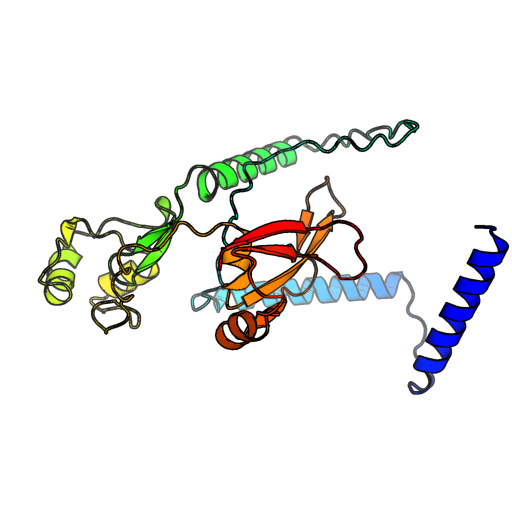S A 1 165 ? -14.269 -0.476 8.925 1.00 97.62 165 CYS A C 1
ATOM 1299 O O . CYS A 1 165 ? -15.408 -0.840 9.184 1.00 97.62 165 CYS A O 1
ATOM 1301 N N . SER A 1 166 ? -13.554 0.284 9.763 1.00 97.12 166 SER A N 1
ATOM 1302 C CA . SER A 1 166 ? -14.072 0.698 11.070 1.00 97.12 166 SER A CA 1
ATOM 1303 C C . SER A 1 166 ? -15.425 1.402 10.956 1.00 97.12 166 SER A C 1
ATOM 1305 O O . SER A 1 166 ? -16.311 1.094 11.744 1.00 97.12 166 SER A O 1
ATOM 1307 N N . LYS A 1 167 ? -15.607 2.303 9.979 1.00 97.06 167 LYS A N 1
ATOM 1308 C CA . LYS A 1 167 ? -16.884 3.005 9.761 1.00 97.06 167 LYS A CA 1
ATOM 1309 C C . LYS A 1 167 ? -18.023 2.055 9.385 1.00 97.06 167 LYS A C 1
ATOM 1311 O O . LYS A 1 167 ? -19.119 2.200 9.910 1.00 97.06 167 LYS A O 1
ATOM 1316 N N . SER A 1 168 ? -17.781 1.092 8.495 1.00 97.50 168 SER A N 1
ATOM 1317 C CA . SER A 1 168 ? -18.804 0.106 8.115 1.00 97.50 168 SER A CA 1
ATOM 1318 C C . SER A 1 168 ? -19.174 -0.801 9.286 1.00 97.50 168 SER A C 1
ATOM 1320 O O . SER A 1 168 ? -20.356 -1.007 9.549 1.00 97.50 168 SER A O 1
ATOM 1322 N N . ILE A 1 169 ? -18.170 -1.285 10.021 1.00 97.50 169 ILE A N 1
ATOM 1323 C CA . ILE A 1 169 ? -18.373 -2.161 11.176 1.00 97.50 169 ILE A CA 1
ATOM 1324 C C . ILE A 1 169 ? -19.096 -1.420 12.307 1.00 97.50 169 ILE A C 1
ATOM 1326 O O . ILE A 1 169 ? -19.991 -1.987 12.918 1.00 97.50 169 ILE A O 1
ATOM 1330 N N . ASP A 1 170 ? -18.778 -0.143 12.545 1.00 96.75 170 ASP A N 1
ATOM 1331 C CA . ASP A 1 170 ? -19.511 0.699 13.502 1.00 96.75 170 ASP A CA 1
ATOM 1332 C C . ASP A 1 170 ? -21.004 0.849 13.143 1.00 96.75 170 ASP A C 1
ATOM 1334 O O . ASP A 1 170 ? -21.815 1.119 14.022 1.00 96.75 170 ASP A O 1
ATOM 1338 N N . ALA A 1 171 ? -21.369 0.659 11.871 1.00 96.56 171 ALA A N 1
ATOM 1339 C CA . ALA A 1 171 ? -22.748 0.630 11.390 1.00 96.56 171 ALA A CA 1
ATOM 1340 C C . ALA A 1 171 ? -23.328 -0.798 11.291 1.00 96.56 171 ALA A C 1
ATOM 1342 O O . ALA A 1 171 ? -24.335 -0.992 10.610 1.00 96.56 171 ALA A O 1
ATOM 1343 N N . ASN A 1 172 ? -22.685 -1.797 11.912 1.00 95.94 172 ASN A N 1
ATOM 1344 C CA . ASN A 1 172 ? -23.034 -3.221 11.833 1.00 95.94 172 ASN A CA 1
ATOM 1345 C C . ASN A 1 172 ? -23.138 -3.755 10.391 1.00 95.94 172 ASN A C 1
ATOM 1347 O O . ASN A 1 172 ? -23.963 -4.616 10.080 1.00 95.94 172 ASN A O 1
ATOM 1351 N N . LYS A 1 173 ? -22.299 -3.240 9.484 1.00 97.25 173 LYS A N 1
ATOM 1352 C CA . LYS A 1 173 ? -22.229 -3.670 8.082 1.00 97.25 173 LYS A CA 1
ATOM 1353 C C . LYS A 1 173 ? -20.836 -4.177 7.747 1.00 97.25 173 LYS A C 1
ATOM 1355 O O . LYS A 1 173 ? -19.830 -3.547 8.070 1.00 97.25 173 LYS A O 1
ATOM 1360 N N . ILE A 1 174 ? -20.775 -5.290 7.022 1.00 96.62 174 ILE A N 1
ATOM 1361 C CA . ILE A 1 174 ? -19.511 -5.782 6.481 1.00 96.62 174 ILE A CA 1
ATOM 1362 C C . ILE A 1 174 ? -19.142 -4.968 5.225 1.00 96.62 174 ILE A C 1
ATOM 1364 O O . ILE A 1 174 ? -20.006 -4.750 4.373 1.00 96.62 174 ILE A O 1
ATOM 1368 N N . PRO A 1 175 ? -17.898 -4.471 5.083 1.00 96.94 175 PRO A N 1
ATOM 1369 C CA . PRO A 1 175 ? -17.475 -3.797 3.858 1.00 96.94 175 PRO A CA 1
ATOM 1370 C C . PRO A 1 175 ? -17.602 -4.714 2.640 1.00 96.94 175 PRO A C 1
ATOM 1372 O O . PRO A 1 175 ? -17.257 -5.889 2.722 1.00 96.94 175 PRO A O 1
ATOM 1375 N N . THR A 1 176 ? -17.998 -4.168 1.486 1.00 95.44 176 THR A N 1
ATOM 1376 C CA . THR A 1 176 ? -18.117 -4.928 0.227 1.00 95.44 176 THR A CA 1
ATOM 1377 C C . THR A 1 176 ? -16.833 -5.681 -0.113 1.00 95.44 176 THR A C 1
ATOM 1379 O O . THR A 1 176 ? -16.881 -6.855 -0.452 1.00 95.44 176 THR A O 1
ATOM 1382 N N . LEU A 1 177 ? -15.680 -5.032 0.066 1.00 94.75 177 LEU A N 1
ATOM 1383 C CA . LEU A 1 177 ? -14.354 -5.581 -0.231 1.00 94.75 177 LEU A CA 1
ATOM 1384 C C . LEU A 1 177 ? -13.741 -6.326 0.964 1.00 94.75 177 LEU A C 1
ATOM 1386 O O . LEU A 1 177 ? -12.538 -6.238 1.204 1.00 94.75 177 LEU A O 1
ATOM 1390 N N . SER A 1 178 ? -14.573 -6.973 1.779 1.00 96.75 178 SER A N 1
ATOM 1391 C CA . SER A 1 178 ? -14.108 -7.764 2.914 1.00 96.75 178 SER A CA 1
ATOM 1392 C C . SER A 1 178 ? -13.613 -9.143 2.479 1.00 96.75 178 SER A C 1
ATOM 1394 O O . SER A 1 178 ? -14.198 -9.762 1.590 1.00 96.75 178 SER A O 1
ATOM 1396 N N . ARG A 1 179 ? -12.609 -9.673 3.189 1.00 95.88 179 ARG A N 1
ATOM 1397 C CA . ARG A 1 179 ? -12.171 -11.074 3.081 1.00 95.88 179 ARG A CA 1
ATOM 1398 C C . ARG A 1 179 ? -13.321 -12.062 3.293 1.00 95.88 179 ARG A C 1
ATOM 1400 O O . ARG A 1 179 ? -13.383 -13.066 2.596 1.00 95.88 179 ARG A O 1
ATOM 1407 N N . SER A 1 180 ? -14.259 -11.746 4.191 1.00 95.31 180 SER A N 1
ATOM 1408 C CA . SER A 1 180 ? -15.456 -12.569 4.438 1.00 95.31 180 SER A CA 1
ATOM 1409 C C . SER A 1 180 ? -16.408 -12.647 3.233 1.00 95.31 180 SER A C 1
ATOM 1411 O O . SER A 1 180 ? -17.180 -13.592 3.131 1.00 95.31 180 SER A O 1
ATOM 1413 N N . ASN A 1 181 ? -16.309 -11.711 2.280 1.00 95.69 181 ASN A N 1
ATOM 1414 C CA . ASN A 1 181 ? -17.038 -11.742 1.007 1.00 95.69 181 ASN A CA 1
ATOM 1415 C C . ASN A 1 181 ? -16.225 -12.405 -0.125 1.00 95.69 181 ASN A C 1
ATOM 1417 O O . ASN A 1 181 ? -16.557 -12.238 -1.295 1.00 95.69 181 ASN A O 1
ATOM 1421 N N . GLY A 1 182 ? -15.120 -13.089 0.188 1.00 93.38 182 GLY A N 1
ATOM 1422 C CA . GLY A 1 182 ? -14.258 -13.740 -0.803 1.00 93.38 182 GLY A CA 1
ATOM 1423 C C . GLY A 1 182 ? -13.157 -12.851 -1.393 1.00 93.38 182 GLY A C 1
ATOM 1424 O O . GLY A 1 182 ? -12.347 -13.340 -2.176 1.00 93.38 182 GLY A O 1
ATOM 1425 N N . PHE A 1 183 ? -13.047 -11.575 -0.995 1.00 93.69 183 PHE A N 1
ATOM 1426 C CA . PHE A 1 183 ? -11.925 -10.706 -1.388 1.00 93.69 183 PHE A CA 1
ATOM 1427 C C . PHE A 1 183 ? -10.677 -11.009 -0.550 1.00 93.69 183 PHE A C 1
ATOM 1429 O O . PHE A 1 183 ? -10.233 -10.189 0.256 1.00 93.69 183 PHE A O 1
ATOM 1436 N N . ARG A 1 184 ? -10.139 -12.218 -0.707 1.00 90.75 184 ARG A N 1
ATOM 1437 C CA . ARG A 1 184 ? -8.938 -12.700 -0.022 1.00 90.75 184 ARG A CA 1
ATOM 1438 C C . ARG A 1 184 ? -7.851 -12.981 -1.052 1.00 90.75 184 ARG A C 1
ATOM 1440 O O . ARG A 1 184 ? -8.133 -13.537 -2.113 1.00 90.75 184 ARG A O 1
ATOM 1447 N N . TYR A 1 185 ? -6.611 -12.619 -0.738 1.00 86.75 185 TYR A N 1
ATOM 1448 C CA . TYR A 1 185 ? -5.486 -13.054 -1.558 1.00 86.75 185 TYR A CA 1
ATOM 1449 C C . TYR A 1 185 ? -5.291 -14.572 -1.437 1.00 86.75 185 TYR A C 1
ATOM 1451 O O . TYR A 1 185 ? -5.489 -15.130 -0.351 1.00 86.75 185 TYR A O 1
ATOM 1459 N N . PRO A 1 186 ? -4.890 -15.259 -2.520 1.00 88.38 186 PRO A N 1
ATOM 1460 C CA . PRO A 1 186 ? -4.473 -16.648 -2.413 1.00 88.38 186 PRO A CA 1
ATOM 1461 C C . PRO A 1 186 ? -3.286 -16.763 -1.442 1.00 88.38 186 PRO A C 1
ATOM 1463 O O . PRO A 1 186 ? -2.515 -15.805 -1.298 1.00 88.38 186 PRO A O 1
ATOM 1466 N N . PRO A 1 187 ? -3.119 -17.913 -0.766 1.00 87.88 187 PRO A N 1
ATOM 1467 C CA . PRO A 1 187 ? -1.966 -18.125 0.094 1.00 87.88 187 PRO A CA 1
ATOM 1468 C C . PRO A 1 187 ? -0.683 -17.931 -0.717 1.00 87.88 187 PRO A C 1
ATOM 1470 O O . PRO A 1 187 ? -0.575 -18.397 -1.853 1.00 87.88 187 PRO A O 1
ATOM 1473 N N . LYS A 1 188 ? 0.288 -17.217 -0.138 1.00 85.31 188 LYS A N 1
ATOM 1474 C CA . LYS A 1 188 ? 1.588 -17.011 -0.778 1.00 85.31 188 LYS A CA 1
ATOM 1475 C C . LYS A 1 188 ? 2.232 -18.387 -1.014 1.00 85.31 188 LYS A C 1
ATOM 1477 O O . LYS A 1 188 ? 2.416 -19.114 -0.037 1.00 85.31 188 LYS A O 1
ATOM 1482 N N . PRO A 1 189 ? 2.588 -18.749 -2.257 1.00 89.06 189 PRO A N 1
ATOM 1483 C CA . PRO A 1 189 ? 3.218 -20.034 -2.521 1.00 89.06 189 PRO A CA 1
ATOM 1484 C C . PRO A 1 189 ? 4.593 -20.110 -1.845 1.00 89.06 189 PRO A C 1
ATOM 1486 O O . PRO A 1 189 ? 5.311 -19.108 -1.733 1.00 89.06 189 PRO A O 1
ATOM 1489 N N . SER A 1 190 ? 4.942 -21.301 -1.357 1.00 90.25 190 SER A N 1
ATOM 1490 C CA . SER A 1 190 ? 6.249 -21.578 -0.763 1.00 90.25 190 SER A CA 1
ATOM 1491 C C . SER A 1 190 ? 7.347 -21.580 -1.832 1.00 90.25 190 SER A C 1
ATOM 1493 O O . SER A 1 190 ? 7.094 -21.836 -3.006 1.00 90.25 190 SER A O 1
ATOM 1495 N N . GLY A 1 191 ? 8.579 -21.254 -1.433 1.00 86.69 191 GLY A N 1
ATOM 1496 C CA . GLY A 1 191 ? 9.739 -21.289 -2.333 1.00 86.69 191 GLY A CA 1
ATOM 1497 C C . GLY A 1 191 ? 9.855 -20.122 -3.320 1.00 86.69 191 GLY A C 1
ATOM 1498 O O . GLY A 1 191 ? 10.696 -20.180 -4.212 1.00 86.69 191 GLY A O 1
ATOM 1499 N N . LEU A 1 192 ? 9.058 -19.053 -3.180 1.00 82.56 192 LEU A N 1
ATOM 1500 C CA . LEU A 1 192 ? 9.239 -17.855 -4.006 1.00 82.56 192 LEU A CA 1
ATOM 1501 C C . LEU A 1 192 ? 10.592 -17.184 -3.704 1.00 82.56 192 LEU A C 1
ATOM 1503 O O . LEU A 1 192 ? 10.827 -16.817 -2.547 1.00 82.56 192 LEU A O 1
ATOM 1507 N N . PRO A 1 193 ? 11.456 -16.969 -4.716 1.00 82.75 193 PRO A N 1
ATOM 1508 C CA . PRO A 1 193 ? 12.708 -16.253 -4.523 1.00 82.75 193 PRO A CA 1
ATOM 1509 C C . PRO A 1 193 ? 12.442 -14.783 -4.180 1.00 82.75 193 PRO A C 1
ATOM 1511 O O . PRO A 1 193 ? 11.417 -14.208 -4.559 1.00 82.75 193 PRO A O 1
ATOM 1514 N N . LEU A 1 194 ? 13.389 -14.153 -3.479 1.00 82.69 194 LEU A N 1
ATOM 1515 C CA . LEU A 1 194 ? 13.389 -12.700 -3.353 1.00 82.69 194 LEU A CA 1
ATOM 1516 C C . LEU A 1 194 ? 13.603 -12.100 -4.746 1.00 82.69 194 LEU A C 1
ATOM 1518 O O . LEU A 1 194 ? 14.560 -12.447 -5.433 1.00 82.69 194 LEU A O 1
ATOM 1522 N N . LEU A 1 195 ? 12.699 -11.218 -5.163 1.00 84.06 195 LEU A N 1
ATOM 1523 C CA . LEU A 1 195 ? 12.796 -10.567 -6.462 1.00 84.06 195 LEU A CA 1
ATOM 1524 C C . LEU A 1 195 ? 13.749 -9.379 -6.370 1.00 84.06 195 LEU A C 1
ATOM 1526 O O . LEU A 1 195 ? 13.563 -8.488 -5.540 1.00 84.06 195 LEU A O 1
ATOM 1530 N N . ASP A 1 196 ? 14.741 -9.345 -7.251 1.00 85.69 196 ASP A N 1
ATOM 1531 C CA . ASP A 1 196 ? 15.595 -8.177 -7.424 1.00 85.69 196 ASP A CA 1
ATOM 1532 C C . ASP A 1 196 ? 14.819 -7.024 -8.108 1.00 85.69 196 ASP A C 1
ATOM 1534 O O . ASP A 1 196 ? 13.790 -7.257 -8.757 1.00 85.69 196 ASP A O 1
ATOM 1538 N N . PRO A 1 197 ? 15.290 -5.766 -8.010 1.00 86.56 197 PRO A N 1
ATOM 1539 C CA . PRO A 1 197 ? 14.593 -4.611 -8.582 1.00 86.56 197 PRO A CA 1
ATOM 1540 C C . PRO A 1 197 ? 14.297 -4.713 -10.087 1.00 86.56 197 PRO A C 1
ATOM 1542 O O . PRO A 1 197 ? 13.308 -4.137 -10.554 1.00 86.56 197 PRO A O 1
ATOM 1545 N N . ILE A 1 198 ? 15.121 -5.432 -10.856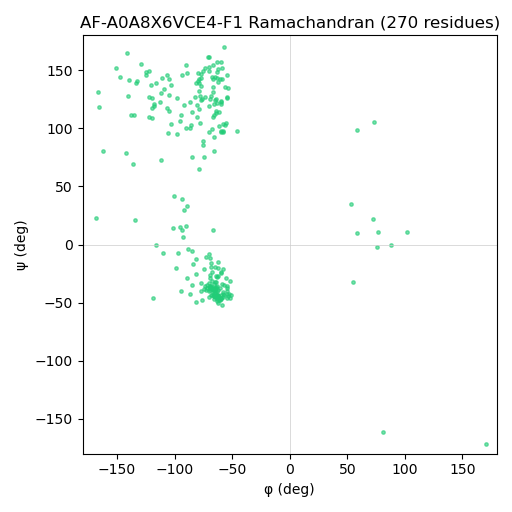 1.00 86.38 198 ILE A N 1
ATOM 1546 C CA . ILE A 1 198 ? 14.918 -5.623 -12.297 1.00 86.38 198 ILE A CA 1
ATOM 1547 C C . ILE A 1 198 ? 13.812 -6.643 -12.522 1.00 86.38 198 ILE A C 1
ATOM 1549 O O . ILE A 1 198 ? 12.880 -6.352 -13.274 1.00 86.38 198 ILE A O 1
ATOM 1553 N N . SER A 1 199 ? 13.856 -7.783 -11.831 1.00 83.12 199 SER A N 1
ATOM 1554 C CA . SER A 1 199 ? 12.787 -8.785 -11.888 1.00 83.12 199 SER A CA 1
ATOM 1555 C C . SER A 1 199 ? 11.445 -8.196 -11.467 1.00 83.12 199 SER A C 1
ATOM 1557 O O . SER A 1 199 ? 10.465 -8.352 -12.194 1.00 83.12 199 SER A O 1
ATOM 1559 N N . ILE A 1 200 ? 11.408 -7.416 -10.375 1.00 86.25 200 ILE A N 1
ATOM 1560 C CA . ILE A 1 200 ? 10.213 -6.661 -9.956 1.00 86.25 200 ILE A CA 1
ATOM 1561 C C . ILE A 1 200 ? 9.709 -5.785 -11.105 1.00 86.25 200 ILE A C 1
ATOM 1563 O O . ILE A 1 200 ? 8.506 -5.736 -11.363 1.00 86.25 200 ILE A O 1
ATOM 1567 N N . ARG A 1 201 ? 10.611 -5.086 -11.806 1.00 85.00 201 ARG A N 1
ATOM 1568 C CA . ARG A 1 201 ? 10.231 -4.188 -12.900 1.00 85.00 201 ARG A CA 1
ATOM 1569 C C . ARG A 1 201 ? 9.697 -4.934 -14.121 1.00 85.00 201 ARG A C 1
ATOM 1571 O O . ARG A 1 201 ? 8.770 -4.422 -14.744 1.00 85.00 201 ARG A O 1
ATOM 1578 N N . LEU A 1 202 ? 10.252 -6.100 -14.446 1.00 80.38 202 LEU A N 1
ATOM 1579 C CA . LEU A 1 202 ? 9.846 -6.917 -15.594 1.00 80.38 202 LEU A CA 1
ATOM 1580 C C . LEU A 1 202 ? 8.494 -7.599 -15.386 1.00 80.38 202 LEU A C 1
ATOM 1582 O O . LEU A 1 202 ? 7.694 -7.644 -16.317 1.00 80.38 202 LEU A O 1
ATOM 1586 N N . ILE A 1 203 ? 8.219 -8.087 -14.174 1.00 82.75 203 ILE A N 1
ATOM 1587 C CA . ILE A 1 203 ? 6.931 -8.721 -13.855 1.00 82.75 203 ILE A CA 1
ATOM 1588 C C . ILE A 1 203 ? 5.856 -7.707 -13.451 1.00 82.75 203 ILE A C 1
ATOM 1590 O O . ILE A 1 203 ? 4.706 -8.080 -13.217 1.00 82.75 203 ILE A O 1
ATOM 1594 N N . SER A 1 204 ? 6.217 -6.426 -13.319 1.00 85.75 204 SER A N 1
ATOM 1595 C CA . SER A 1 204 ? 5.266 -5.394 -12.932 1.00 85.75 204 SER A CA 1
ATOM 1596 C C . SER A 1 204 ? 4.219 -5.220 -14.035 1.00 85.75 204 SER A C 1
ATOM 1598 O O . SER A 1 204 ? 4.567 -4.826 -15.148 1.00 85.75 204 SER A O 1
ATOM 1600 N N . PRO A 1 205 ? 2.921 -5.415 -13.744 1.00 84.50 205 PRO A N 1
ATOM 1601 C CA . PRO A 1 205 ? 1.868 -5.302 -14.752 1.00 84.50 205 PRO A CA 1
ATOM 1602 C C . PRO A 1 205 ? 1.645 -3.856 -15.216 1.00 84.50 205 PRO A C 1
ATOM 1604 O O . PRO A 1 205 ? 0.852 -3.608 -16.124 1.00 84.50 205 PRO A O 1
ATOM 1607 N N . ARG A 1 206 ? 2.273 -2.871 -14.559 1.00 85.12 206 ARG A N 1
ATOM 1608 C CA . ARG A 1 206 ? 2.133 -1.451 -14.883 1.00 85.12 206 ARG A CA 1
ATOM 1609 C C . ARG A 1 206 ? 3.467 -0.735 -14.762 1.00 85.12 206 ARG A C 1
ATOM 1611 O O . ARG A 1 206 ? 4.097 -0.738 -13.706 1.00 8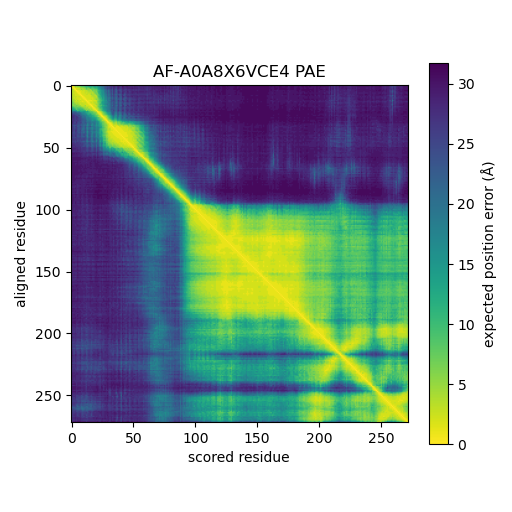5.12 206 ARG A O 1
ATOM 1618 N N . LEU A 1 207 ? 3.845 -0.024 -15.818 1.00 82.44 207 LEU A N 1
ATOM 1619 C CA . LEU A 1 207 ? 5.003 0.860 -15.816 1.00 82.44 207 LEU A CA 1
ATOM 1620 C C . LEU A 1 207 ? 4.516 2.308 -15.692 1.00 82.44 207 LEU A C 1
ATOM 1622 O O . LEU A 1 207 ? 4.034 2.871 -16.677 1.00 82.44 207 LEU A O 1
ATOM 1626 N N . PRO A 1 208 ? 4.625 2.937 -14.506 1.00 82.31 208 PRO A N 1
ATOM 1627 C CA . PRO A 1 208 ? 4.363 4.359 -14.374 1.00 82.31 208 PRO A CA 1
ATOM 1628 C C . PRO A 1 208 ? 5.439 5.167 -15.101 1.00 82.31 208 PRO A C 1
ATOM 1630 O O . PRO A 1 208 ? 6.637 5.010 -14.844 1.00 82.31 208 PRO A O 1
ATOM 1633 N N . PHE A 1 209 ? 4.995 6.067 -15.969 1.00 80.75 209 PHE A N 1
ATOM 1634 C CA . PHE A 1 209 ? 5.782 7.146 -16.542 1.00 80.75 209 PHE A CA 1
ATOM 1635 C C . PHE A 1 209 ? 5.331 8.454 -15.905 1.00 80.75 209 PHE A C 1
ATOM 1637 O O . PHE A 1 209 ? 4.184 8.875 -16.040 1.00 80.75 209 PHE A O 1
ATOM 1644 N N . MET A 1 210 ? 6.252 9.098 -15.198 1.00 85.88 210 MET A N 1
ATOM 1645 C CA . MET A 1 210 ? 6.024 10.374 -14.533 1.00 85.88 210 MET A CA 1
ATOM 1646 C C . MET A 1 210 ? 7.178 11.320 -14.844 1.00 85.88 210 MET A C 1
ATOM 1648 O O . MET A 1 210 ? 8.341 10.908 -14.896 1.00 85.88 210 MET A O 1
ATOM 1652 N N . GLN A 1 211 ? 6.868 12.595 -15.066 1.00 81.81 211 GLN A N 1
ATOM 1653 C CA . GLN A 1 211 ? 7.890 13.608 -15.272 1.00 81.81 211 GLN A CA 1
ATOM 1654 C C . GLN A 1 211 ? 8.188 14.313 -13.952 1.00 81.81 211 GLN A C 1
ATOM 1656 O O . GLN A 1 211 ? 7.416 15.150 -13.502 1.00 81.81 211 GLN A O 1
ATOM 1661 N N . ILE A 1 212 ? 9.342 14.011 -13.363 1.00 82.75 212 ILE A N 1
ATOM 1662 C CA . ILE A 1 212 ? 9.835 14.715 -12.180 1.00 82.75 212 ILE A CA 1
ATOM 1663 C C . ILE A 1 212 ? 10.615 15.948 -12.651 1.00 82.75 212 ILE A C 1
ATOM 1665 O O . ILE A 1 212 ? 11.556 15.831 -13.441 1.00 82.75 212 ILE A O 1
ATOM 1669 N N . ARG A 1 213 ? 10.217 17.141 -12.205 1.00 79.88 213 ARG A N 1
ATOM 1670 C CA . ARG A 1 213 ? 10.935 18.398 -12.466 1.00 79.88 213 ARG A CA 1
ATOM 1671 C C . ARG A 1 213 ? 11.248 19.105 -11.164 1.00 79.88 213 ARG A C 1
ATOM 1673 O O . ARG A 1 213 ? 10.449 19.079 -10.235 1.00 79.88 213 ARG A O 1
ATOM 1680 N N . ARG A 1 214 ? 12.373 19.818 -11.149 1.00 80.69 214 ARG A N 1
ATOM 1681 C CA . ARG A 1 214 ? 12.656 20.806 -10.111 1.00 80.69 214 ARG A CA 1
ATOM 1682 C C . ARG A 1 214 ? 11.557 21.870 -10.141 1.00 80.69 214 ARG A C 1
ATOM 1684 O O . ARG A 1 214 ? 11.294 22.472 -11.187 1.00 80.69 214 ARG A O 1
ATOM 1691 N N . LEU A 1 215 ? 10.892 22.062 -9.013 1.00 79.56 215 LEU A N 1
ATOM 1692 C CA . LEU A 1 215 ? 9.942 23.143 -8.810 1.00 79.56 215 LEU A CA 1
ATOM 1693 C C . LEU A 1 215 ? 10.718 24.462 -8.735 1.00 79.56 215 LEU A C 1
ATOM 1695 O O . LEU A 1 215 ? 11.878 24.499 -8.327 1.00 79.56 215 LEU A O 1
ATOM 1699 N N . ARG A 1 216 ? 10.088 25.560 -9.173 1.00 68.50 216 ARG A N 1
ATOM 1700 C CA . ARG A 1 216 ? 10.758 26.871 -9.301 1.00 68.50 216 ARG A CA 1
ATOM 1701 C C . ARG A 1 216 ? 11.267 27.429 -7.968 1.00 68.50 216 ARG A C 1
ATOM 1703 O O . ARG A 1 216 ? 12.064 28.356 -7.977 1.00 68.50 216 ARG A O 1
ATOM 1710 N N . TYR A 1 217 ? 10.811 26.872 -6.851 1.00 58.53 217 TYR A N 1
ATOM 1711 C CA . TYR A 1 217 ? 11.141 27.315 -5.510 1.00 58.53 217 TYR A CA 1
ATOM 1712 C C . TYR A 1 217 ? 11.880 26.181 -4.776 1.00 58.53 217 TYR A C 1
ATOM 1714 O O . TYR A 1 217 ? 11.362 25.074 -4.643 1.00 58.53 217 TYR A O 1
ATOM 1722 N N . GLU A 1 218 ? 13.109 26.472 -4.335 1.00 63.28 218 GLU A N 1
ATOM 1723 C CA . GLU A 1 218 ? 13.842 25.744 -3.278 1.00 63.28 218 GLU A CA 1
ATOM 1724 C C . GLU A 1 218 ? 14.393 24.342 -3.565 1.00 63.28 218 GLU A C 1
ATOM 1726 O O . GLU A 1 218 ? 14.671 23.594 -2.639 1.00 63.28 218 GLU A O 1
ATOM 1731 N N . GLY A 1 219 ? 14.607 23.952 -4.823 1.00 65.50 219 GLY A N 1
ATOM 1732 C CA . GLY A 1 219 ? 15.284 22.668 -5.087 1.00 65.50 219 GLY A CA 1
ATOM 1733 C C . GLY A 1 219 ? 14.420 21.426 -4.873 1.00 65.50 219 GLY A C 1
ATOM 1734 O O . GLY A 1 219 ? 14.856 20.331 -5.214 1.00 65.50 219 GLY A O 1
ATOM 1735 N N . ASN A 1 220 ? 13.176 21.599 -4.429 1.00 74.75 220 ASN A N 1
ATOM 1736 C CA . ASN A 1 220 ? 12.195 20.527 -4.366 1.00 74.75 220 ASN A CA 1
ATOM 1737 C C . ASN A 1 220 ? 11.880 20.000 -5.769 1.00 74.75 220 ASN A C 1
ATOM 1739 O O . ASN A 1 220 ? 11.789 20.764 -6.735 1.00 74.75 220 ASN A O 1
ATOM 1743 N N . TYR A 1 221 ? 11.669 18.694 -5.882 1.00 81.19 221 TYR A N 1
ATOM 1744 C CA . TYR A 1 221 ? 11.219 18.051 -7.109 1.00 81.19 221 TYR A CA 1
ATOM 1745 C C . TYR A 1 221 ? 9.731 17.720 -6.999 1.00 81.19 221 TYR A C 1
ATOM 1747 O O . TYR A 1 221 ? 9.264 17.249 -5.969 1.00 81.19 221 TYR A O 1
ATOM 1755 N N . GLY A 1 222 ? 8.980 17.970 -8.066 1.00 81.31 222 GLY A N 1
ATOM 1756 C CA . GLY A 1 222 ? 7.564 17.636 -8.155 1.00 81.31 222 GLY A CA 1
ATOM 1757 C C . GLY A 1 222 ? 7.262 16.860 -9.427 1.00 81.31 222 GLY A C 1
ATOM 1758 O O . GLY A 1 222 ? 7.974 16.977 -10.429 1.00 81.31 222 GLY A O 1
ATOM 1759 N N . ILE A 1 223 ? 6.188 16.077 -9.392 1.00 85.94 223 ILE A N 1
ATOM 1760 C CA . ILE A 1 223 ? 5.638 15.446 -10.591 1.00 85.94 22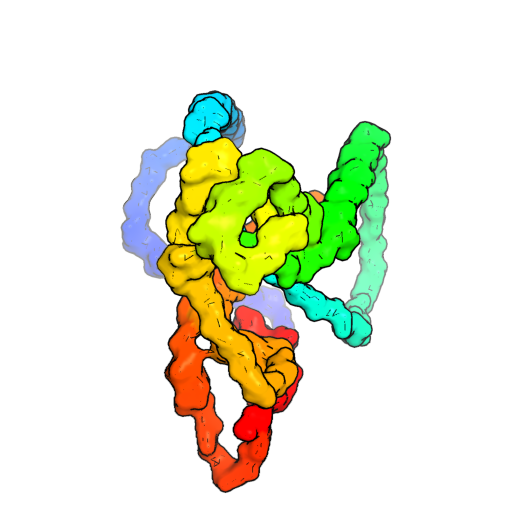3 ILE A CA 1
ATOM 1761 C C . ILE A 1 223 ? 4.875 16.518 -11.372 1.00 85.94 223 ILE A C 1
ATOM 1763 O O . ILE A 1 223 ? 4.000 17.192 -10.833 1.00 85.94 223 ILE A O 1
ATOM 1767 N N . VAL A 1 224 ? 5.227 16.693 -12.641 1.00 82.56 224 VAL A N 1
ATOM 1768 C CA . VAL A 1 224 ? 4.589 17.645 -13.551 1.00 82.56 224 VAL A CA 1
ATOM 1769 C C . VAL A 1 224 ? 3.827 16.882 -14.623 1.00 82.56 224 VAL A C 1
ATOM 1771 O O . VAL A 1 224 ? 4.387 16.020 -15.297 1.00 82.56 224 VAL A O 1
ATOM 1774 N N . GLY A 1 225 ? 2.566 17.263 -14.823 1.00 84.94 225 GLY A N 1
ATOM 1775 C CA . GLY A 1 225 ? 1.689 16.634 -15.804 1.00 84.94 225 GLY A CA 1
ATOM 1776 C C . GLY A 1 225 ? 1.076 15.330 -15.298 1.00 84.94 225 GLY A C 1
ATOM 1777 O O . GLY A 1 225 ? 1.005 15.079 -14.097 1.00 84.94 225 GLY A O 1
ATOM 1778 N N . GLN A 1 226 ? 0.587 14.520 -16.233 1.00 83.00 226 GLN A N 1
ATOM 1779 C CA . GLN A 1 226 ? -0.091 13.264 -15.923 1.00 83.00 226 GLN A CA 1
ATOM 1780 C C . GLN A 1 226 ? 0.918 12.154 -15.600 1.00 83.00 226 GLN A C 1
ATOM 1782 O O . GLN A 1 226 ? 1.967 12.049 -16.238 1.00 83.00 226 GLN A O 1
ATOM 1787 N N . VAL A 1 227 ? 0.569 11.300 -14.634 1.00 85.69 227 VAL A N 1
ATOM 1788 C CA . VAL A 1 227 ? 1.241 10.011 -14.425 1.00 85.69 227 VAL A CA 1
ATOM 1789 C C . VAL A 1 227 ? 0.589 8.998 -15.356 1.00 85.69 227 VAL A C 1
ATOM 1791 O O . VAL A 1 227 ? -0.587 8.674 -15.201 1.00 85.69 227 VAL A O 1
ATOM 1794 N N . ILE A 1 228 ? 1.345 8.511 -16.335 1.00 83.31 228 ILE A N 1
ATOM 1795 C CA . ILE A 1 228 ? 0.856 7.565 -17.338 1.00 83.31 228 ILE A CA 1
ATOM 1796 C C . ILE A 1 228 ? 1.195 6.153 -16.862 1.00 83.31 228 ILE A C 1
ATOM 1798 O O . ILE A 1 228 ? 2.363 5.778 -16.821 1.00 83.31 228 ILE A O 1
ATOM 1802 N N . ASN A 1 229 ? 0.183 5.363 -16.506 1.00 84.75 229 ASN A N 1
ATOM 1803 C CA . ASN A 1 229 ? 0.357 3.950 -16.168 1.00 84.75 229 ASN A CA 1
ATOM 1804 C C . ASN A 1 229 ? 0.204 3.106 -17.429 1.00 84.75 229 ASN A C 1
ATOM 1806 O O . ASN A 1 229 ? -0.916 2.836 -17.860 1.00 84.75 229 ASN A O 1
ATOM 1810 N N . VAL A 1 230 ? 1.324 2.694 -18.016 1.00 82.06 230 VAL A N 1
ATOM 1811 C CA . VAL A 1 230 ? 1.308 1.840 -19.207 1.00 82.06 230 VAL A CA 1
ATOM 1812 C C . VAL A 1 230 ? 1.079 0.394 -18.762 1.00 82.06 230 VAL A C 1
ATOM 1814 O O . VAL A 1 230 ? 1.883 -0.105 -17.965 1.00 82.06 230 VAL A O 1
ATOM 1817 N N . PRO A 1 231 ? -0.005 -0.271 -19.205 1.00 85.12 231 PRO A N 1
ATOM 1818 C CA . PRO A 1 231 ? -0.217 -1.680 -18.913 1.00 85.12 231 PRO A CA 1
ATOM 1819 C C . PRO A 1 231 ? 0.847 -2.517 -19.618 1.00 85.12 231 PRO A C 1
ATOM 1821 O O . PRO A 1 231 ? 1.248 -2.224 -20.745 1.00 85.12 231 PRO A O 1
ATOM 1824 N N . VAL A 1 232 ? 1.287 -3.563 -18.939 1.00 81.06 232 VAL A N 1
ATOM 1825 C CA . VAL A 1 232 ? 2.246 -4.528 -19.456 1.00 81.06 232 VAL A CA 1
ATOM 1826 C C . VAL A 1 232 ? 1.607 -5.900 -19.401 1.00 81.06 232 VAL A C 1
ATOM 1828 O O . VAL A 1 232 ? 1.128 -6.329 -18.351 1.00 81.06 232 VAL A O 1
ATOM 1831 N N . ASP A 1 233 ? 1.612 -6.589 -20.536 1.00 84.12 233 ASP A N 1
ATOM 1832 C CA . ASP A 1 233 ? 1.292 -8.007 -20.572 1.00 84.12 233 ASP A CA 1
ATOM 1833 C C . ASP A 1 233 ? 2.514 -8.787 -20.082 1.00 84.12 233 ASP A C 1
ATOM 1835 O O . ASP A 1 233 ? 3.521 -8.910 -20.779 1.00 84.12 233 ASP A O 1
ATOM 1839 N N . VAL A 1 234 ? 2.425 -9.281 -18.847 1.00 77.38 234 VAL A N 1
ATOM 1840 C CA . VAL A 1 234 ? 3.504 -10.029 -18.195 1.00 77.38 234 VAL A CA 1
ATOM 1841 C C . VAL A 1 234 ? 3.816 -11.315 -18.959 1.00 77.38 234 VAL A C 1
ATOM 1843 O O . VAL A 1 234 ? 4.988 -11.652 -19.113 1.00 77.38 234 VAL A O 1
ATOM 1846 N N . SER A 1 235 ? 2.798 -12.006 -19.481 1.00 79.62 235 SER A N 1
ATOM 1847 C CA . SER A 1 235 ? 3.000 -13.232 -20.261 1.00 79.62 235 SER A CA 1
ATOM 1848 C C . SER A 1 235 ? 3.788 -12.915 -21.523 1.00 79.62 235 SER A C 1
ATOM 1850 O O . SER A 1 235 ? 4.801 -13.552 -21.812 1.00 79.62 235 SER A O 1
ATOM 1852 N N . ASN A 1 236 ? 3.381 -11.855 -22.218 1.00 79.62 236 ASN A N 1
ATOM 1853 C CA . ASN A 1 236 ? 4.058 -11.413 -23.422 1.00 79.62 236 ASN A CA 1
ATOM 1854 C C . ASN A 1 236 ? 5.498 -10.954 -23.144 1.00 79.62 236 ASN A C 1
ATOM 1856 O O . ASN A 1 236 ? 6.413 -11.373 -23.841 1.00 79.62 236 ASN A O 1
ATOM 1860 N N . MET A 1 237 ? 5.738 -10.179 -22.082 1.00 73.94 237 MET A N 1
ATOM 1861 C CA . MET A 1 237 ? 7.090 -9.746 -21.698 1.00 73.94 237 MET A CA 1
ATOM 1862 C C . MET A 1 237 ? 8.014 -10.923 -21.398 1.00 73.94 237 MET A C 1
ATOM 1864 O O . MET A 1 237 ? 9.138 -10.966 -21.894 1.00 73.94 237 MET A O 1
ATOM 1868 N N . VAL A 1 238 ? 7.541 -11.897 -20.618 1.00 69.31 238 VAL A N 1
ATOM 1869 C CA . VAL A 1 238 ? 8.311 -13.111 -20.310 1.00 69.31 238 VAL A CA 1
ATOM 1870 C C . VAL A 1 238 ? 8.555 -13.933 -21.579 1.00 69.31 238 VAL A C 1
ATOM 1872 O O . VAL A 1 238 ? 9.598 -14.576 -21.709 1.00 69.31 238 VAL A O 1
ATOM 1875 N N . GLN A 1 239 ? 7.617 -13.911 -22.533 1.00 71.94 239 GLN A N 1
ATOM 1876 C CA . GLN A 1 239 ? 7.713 -14.708 -23.750 1.00 71.94 239 GLN A CA 1
ATOM 1877 C C . GLN A 1 239 ? 8.534 -14.078 -24.886 1.00 71.94 239 GLN A C 1
ATOM 1879 O O . GLN A 1 239 ? 9.206 -14.816 -25.615 1.00 71.94 239 GLN A O 1
ATOM 1884 N N . GLN A 1 240 ? 8.478 -12.754 -25.034 1.00 70.75 240 GLN A N 1
ATOM 1885 C CA . GLN A 1 240 ? 9.142 -11.969 -26.081 1.00 70.75 240 GLN A CA 1
ATOM 1886 C C . GLN A 1 240 ? 10.588 -11.616 -25.763 1.00 70.75 240 GLN A C 1
ATOM 1888 O O . GLN A 1 240 ? 11.324 -11.240 -26.678 1.00 70.75 240 GLN A O 1
ATOM 1893 N N . LEU A 1 241 ? 11.015 -11.725 -24.501 1.00 67.62 241 LEU A N 1
ATOM 1894 C CA . LEU A 1 241 ? 12.435 -11.633 -24.186 1.00 67.62 241 LEU A CA 1
ATOM 1895 C C . LEU A 1 241 ? 13.183 -12.664 -25.053 1.00 67.62 241 LEU A C 1
ATOM 1897 O O . LEU A 1 241 ? 12.774 -13.827 -25.081 1.00 67.62 241 LEU A O 1
ATOM 1901 N N . PRO A 1 242 ? 14.220 -12.267 -25.816 1.00 62.38 242 PRO A N 1
ATOM 1902 C CA . PRO A 1 242 ? 14.922 -13.181 -26.710 1.00 62.38 242 PRO A CA 1
ATOM 1903 C C . PRO A 1 242 ? 15.498 -14.368 -25.924 1.00 62.38 242 PRO A C 1
ATOM 1905 O O . PRO A 1 242 ? 16.487 -14.239 -25.213 1.00 62.38 242 PRO A O 1
ATOM 1908 N N . ARG A 1 243 ? 14.854 -15.537 -26.025 1.00 63.59 243 ARG A N 1
ATOM 1909 C CA . ARG A 1 243 ? 15.172 -16.754 -25.249 1.00 63.59 243 ARG A CA 1
ATOM 1910 C C . ARG A 1 243 ? 16.189 -17.679 -25.927 1.00 63.59 243 ARG A C 1
ATOM 1912 O O . ARG A 1 243 ? 16.311 -18.842 -25.544 1.00 63.59 243 ARG A O 1
ATOM 1919 N N . ARG A 1 244 ? 16.911 -17.187 -26.937 1.00 55.91 244 ARG A N 1
ATOM 1920 C CA . ARG A 1 244 ? 17.936 -17.946 -27.661 1.00 55.91 244 ARG A CA 1
ATOM 1921 C C . ARG A 1 244 ? 19.167 -17.097 -27.926 1.00 55.91 244 ARG A C 1
ATOM 1923 O O . ARG A 1 244 ? 19.080 -16.217 -28.772 1.00 55.91 244 ARG A O 1
ATOM 1930 N N . ILE A 1 245 ? 20.273 -17.445 -27.265 1.00 56.22 245 ILE A N 1
ATOM 1931 C CA . ILE A 1 245 ? 21.560 -17.732 -27.920 1.00 56.22 245 ILE A CA 1
ATOM 1932 C C . ILE A 1 245 ? 22.181 -18.907 -27.128 1.00 56.22 245 ILE A C 1
ATOM 1934 O O . ILE A 1 245 ? 22.926 -18.746 -26.173 1.00 56.22 245 ILE A O 1
ATOM 1938 N N . ASP A 1 246 ? 21.687 -20.099 -27.425 1.00 56.44 246 ASP A N 1
ATOM 1939 C CA . ASP A 1 246 ? 22.143 -21.456 -27.091 1.00 56.44 246 ASP A CA 1
ATOM 1940 C C . ASP A 1 246 ? 22.407 -21.938 -25.647 1.00 56.44 246 ASP A C 1
ATOM 1942 O O . ASP A 1 246 ? 22.120 -23.113 -25.435 1.00 56.44 246 ASP A O 1
ATOM 1946 N N . ASN A 1 247 ? 22.859 -21.173 -24.637 1.00 57.78 247 ASN A N 1
ATOM 1947 C CA . ASN A 1 247 ? 22.930 -21.744 -23.265 1.00 57.78 247 ASN A CA 1
ATOM 1948 C C . ASN A 1 247 ? 23.193 -20.801 -22.076 1.00 57.78 247 ASN A C 1
ATOM 1950 O O . ASN A 1 247 ? 23.651 -21.259 -21.030 1.00 57.78 247 ASN A O 1
ATOM 1954 N N . ASP A 1 248 ? 22.907 -19.505 -22.169 1.00 59.69 248 ASP A N 1
ATOM 1955 C CA . ASP A 1 248 ? 23.131 -18.639 -21.007 1.00 59.69 248 ASP A CA 1
ATOM 1956 C C . ASP A 1 248 ? 22.034 -18.797 -19.933 1.00 59.69 248 ASP A C 1
ATOM 1958 O O . ASP A 1 248 ? 20.838 -18.614 -20.183 1.00 59.69 248 ASP A O 1
ATOM 1962 N N . PHE A 1 249 ? 22.460 -19.115 -18.702 1.00 70.19 249 PHE A N 1
ATOM 1963 C CA . PHE A 1 249 ? 21.613 -19.201 -17.500 1.00 70.19 249 PHE A CA 1
ATOM 1964 C C . PHE A 1 249 ? 21.085 -17.837 -17.032 1.00 70.19 249 PHE A C 1
ATOM 1966 O O . PHE A 1 249 ? 20.231 -17.775 -16.148 1.00 70.19 249 PHE A O 1
ATOM 1973 N N . ALA A 1 250 ? 21.601 -16.737 -17.579 1.00 77.69 250 ALA A N 1
ATOM 1974 C CA . ALA A 1 250 ? 21.165 -15.388 -17.259 1.00 77.69 250 ALA A CA 1
ATOM 1975 C C . ALA A 1 250 ? 21.367 -14.449 -18.451 1.00 77.69 250 ALA A C 1
ATOM 1977 O O . ALA A 1 250 ? 22.281 -14.639 -19.244 1.00 77.69 250 ALA A O 1
ATOM 1978 N N . PHE A 1 251 ? 20.553 -13.402 -18.551 1.00 77.44 251 PHE A N 1
ATOM 1979 C CA . PHE A 1 251 ? 20.704 -12.372 -19.579 1.00 77.44 251 PHE A CA 1
ATOM 1980 C C . PHE A 1 251 ? 20.819 -10.985 -18.952 1.00 77.44 251 PHE A C 1
ATOM 1982 O O . PHE A 1 251 ? 20.200 -10.687 -17.929 1.00 77.44 251 PHE A O 1
ATOM 1989 N N . ASN A 1 252 ? 21.616 -10.124 -19.584 1.00 84.81 252 ASN A N 1
ATOM 1990 C CA . ASN A 1 252 ? 21.810 -8.751 -19.137 1.00 84.81 252 ASN A CA 1
ATOM 1991 C C . ASN A 1 252 ? 20.622 -7.876 -19.546 1.00 84.81 252 ASN A C 1
ATOM 1993 O O . ASN A 1 252 ? 20.255 -7.801 -20.720 1.00 84.81 252 ASN A O 1
ATOM 1997 N N . VAL A 1 253 ? 20.052 -7.167 -18.577 1.00 84.06 253 VAL A N 1
ATOM 1998 C CA . VAL A 1 253 ? 18.904 -6.280 -18.754 1.00 84.06 253 VAL A CA 1
ATOM 1999 C C . VAL A 1 253 ? 19.296 -4.865 -18.373 1.00 84.06 253 VAL A C 1
ATOM 2001 O O . VAL A 1 253 ? 19.736 -4.601 -17.257 1.00 84.06 253 VAL A O 1
ATOM 2004 N N . ASN A 1 254 ? 19.064 -3.940 -19.302 1.00 87.56 254 ASN A N 1
ATOM 2005 C CA . ASN A 1 254 ? 19.278 -2.512 -19.107 1.00 87.56 254 ASN A CA 1
ATOM 2006 C C . ASN A 1 254 ? 17.954 -1.768 -19.282 1.00 87.56 254 ASN A C 1
ATOM 2008 O O . ASN A 1 254 ? 17.449 -1.615 -20.396 1.00 87.56 254 ASN A O 1
ATOM 2012 N N . VAL A 1 255 ? 17.397 -1.267 -18.182 1.00 84.88 255 VAL A N 1
ATOM 2013 C CA . VAL A 1 255 ? 16.169 -0.470 -18.196 1.00 84.88 255 VAL A CA 1
ATOM 2014 C C . VAL A 1 255 ? 16.541 1.001 -18.313 1.00 84.88 255 VAL A C 1
ATOM 2016 O O . VAL A 1 255 ? 17.203 1.568 -17.441 1.00 84.88 255 VAL A O 1
ATOM 2019 N N . LYS A 1 256 ? 16.078 1.655 -19.380 1.00 85.69 256 LYS A N 1
ATOM 2020 C CA . LYS A 1 256 ? 16.276 3.092 -19.606 1.00 85.69 256 LYS A CA 1
ATOM 2021 C C . LYS A 1 256 ? 14.992 3.870 -19.343 1.00 85.69 256 LYS A C 1
ATOM 2023 O O . LYS A 1 256 ? 13.910 3.447 -19.732 1.00 85.69 256 LYS A O 1
ATOM 2028 N N . LYS A 1 257 ? 15.115 5.070 -18.759 1.00 79.31 257 LYS A N 1
ATOM 2029 C CA . LYS A 1 257 ? 13.982 6.014 -18.628 1.00 79.31 257 LYS A CA 1
ATOM 2030 C C . LYS A 1 257 ? 13.493 6.523 -19.989 1.00 79.31 257 LYS A C 1
ATOM 2032 O O . LYS A 1 257 ? 12.311 6.798 -20.152 1.00 79.31 257 LYS A O 1
ATOM 2037 N N . LYS A 1 258 ? 14.414 6.686 -20.945 1.00 80.56 258 LYS A N 1
ATOM 2038 C CA . LYS A 1 258 ? 14.148 7.039 -22.346 1.00 80.56 258 LYS A CA 1
ATOM 2039 C C . LYS A 1 258 ? 15.196 6.380 -23.236 1.00 80.56 258 LYS A C 1
ATOM 2041 O O . LYS A 1 258 ? 16.364 6.346 -22.856 1.00 80.56 258 LYS A O 1
ATOM 2046 N N . LEU A 1 259 ? 14.807 5.944 -24.434 1.00 80.44 259 LEU A N 1
ATOM 2047 C CA . LEU A 1 259 ? 15.723 5.314 -25.398 1.00 80.44 259 LEU A CA 1
ATOM 2048 C C . LEU A 1 259 ? 16.898 6.223 -25.791 1.00 80.44 259 LEU A C 1
ATOM 2050 O O . LEU A 1 259 ? 18.014 5.749 -25.960 1.00 80.44 259 LEU A O 1
ATOM 2054 N N . ILE A 1 260 ? 16.660 7.537 -25.859 1.00 84.94 260 ILE A N 1
ATOM 2055 C CA . ILE A 1 260 ? 17.683 8.539 -26.193 1.00 84.94 260 ILE A CA 1
ATOM 2056 C C . ILE A 1 260 ? 18.768 8.706 -25.116 1.00 84.94 260 ILE A C 1
ATOM 2058 O O . ILE A 1 260 ? 19.796 9.327 -25.378 1.00 84.94 260 ILE A O 1
ATOM 2062 N N . HIS A 1 261 ? 18.549 8.218 -23.890 1.00 84.62 261 HIS A N 1
ATOM 2063 C CA . HIS A 1 261 ? 19.533 8.361 -22.820 1.00 84.62 261 HIS A CA 1
ATOM 2064 C C . HIS A 1 261 ? 20.681 7.360 -23.009 1.00 84.62 261 HIS A C 1
ATOM 2066 O O . HIS A 1 261 ? 20.467 6.175 -23.285 1.00 84.62 261 HIS A O 1
ATOM 2072 N N . LYS A 1 262 ? 21.916 7.839 -22.823 1.00 86.81 262 LYS A N 1
ATOM 2073 C CA . LYS A 1 262 ? 23.107 6.979 -22.812 1.00 86.81 262 LYS A CA 1
ATOM 2074 C C . LYS A 1 262 ? 23.205 6.172 -21.516 1.00 86.81 262 LYS A C 1
ATOM 2076 O O . LYS A 1 262 ? 23.557 5.002 -21.577 1.00 86.81 262 LYS A O 1
ATOM 2081 N N . SER A 1 263 ? 22.846 6.776 -20.383 1.00 88.19 263 SER A N 1
ATOM 2082 C CA . SER A 1 263 ? 22.838 6.119 -19.077 1.00 88.19 263 SER A CA 1
ATOM 2083 C C . SER A 1 263 ? 21.628 5.202 -18.887 1.00 88.19 263 SER A C 1
ATOM 2085 O O . SER A 1 263 ? 20.520 5.478 -19.366 1.00 88.19 263 SER A O 1
ATOM 2087 N N . ASN A 1 264 ? 21.853 4.116 -18.151 1.00 87.69 264 ASN A N 1
ATOM 2088 C CA . ASN A 1 264 ? 20.813 3.190 -17.721 1.00 87.69 264 ASN A CA 1
ATOM 2089 C C . ASN A 1 264 ? 20.239 3.640 -16.374 1.00 87.69 264 ASN A C 1
ATOM 2091 O O . ASN A 1 264 ? 20.943 4.224 -15.555 1.00 87.69 264 ASN A O 1
ATOM 2095 N N . TYR A 1 265 ? 18.950 3.386 -16.158 1.00 85.69 265 TYR A N 1
ATOM 2096 C CA . TYR A 1 265 ? 18.305 3.618 -14.865 1.00 85.69 265 TYR A CA 1
ATOM 2097 C C . TYR A 1 265 ? 18.467 2.415 -13.937 1.00 85.69 265 TYR A C 1
ATOM 2099 O O . TYR A 1 265 ? 18.772 2.601 -12.767 1.00 85.69 265 TYR A O 1
ATOM 2107 N N . LEU A 1 266 ? 18.302 1.205 -14.471 1.00 87.50 266 LEU A N 1
ATOM 2108 C CA . LEU A 1 266 ? 18.620 -0.050 -13.793 1.00 87.50 266 LEU A CA 1
ATOM 2109 C C . LEU A 1 266 ? 19.400 -0.928 -14.769 1.00 87.50 266 LEU A C 1
ATOM 2111 O O . LEU A 1 266 ? 19.078 -0.949 -15.958 1.00 87.50 266 LEU A O 1
ATOM 2115 N N . SER A 1 267 ? 20.426 -1.610 -14.273 1.00 88.06 267 SER A N 1
ATOM 2116 C CA . SER A 1 267 ? 21.233 -2.563 -15.043 1.00 88.06 267 SER A CA 1
ATOM 2117 C C . SER A 1 267 ? 21.542 -3.763 -14.162 1.00 88.06 267 SER A C 1
ATOM 2119 O O . SER A 1 267 ? 21.790 -3.588 -12.970 1.00 88.06 267 SER A O 1
ATOM 2121 N N . GLY A 1 268 ? 21.528 -4.961 -14.729 1.00 86.50 268 GLY A N 1
ATOM 2122 C CA . GLY A 1 268 ? 21.844 -6.193 -14.010 1.00 86.50 268 GLY A CA 1
ATOM 2123 C C . GLY A 1 268 ? 21.526 -7.416 -14.855 1.00 86.50 268 GLY A C 1
ATOM 2124 O O . GLY A 1 268 ? 21.218 -7.287 -16.040 1.00 86.50 268 GLY A O 1
ATOM 2125 N N . PHE A 1 269 ? 21.607 -8.595 -14.251 1.00 84.56 269 PHE A N 1
ATOM 2126 C CA . PHE A 1 269 ? 21.313 -9.858 -14.917 1.00 84.56 269 PHE A CA 1
ATOM 2127 C C . PHE A 1 269 ? 20.027 -10.464 -14.359 1.00 84.56 269 PHE A C 1
ATOM 2129 O O . PHE A 1 269 ? 19.762 -10.387 -13.161 1.00 84.56 269 PHE A O 1
ATOM 2136 N N . VAL A 1 270 ? 19.243 -11.089 -15.228 1.00 78.94 270 VAL A N 1
ATOM 2137 C CA . VAL A 1 270 ? 18.057 -11.859 -14.845 1.00 78.94 270 VAL A CA 1
ATOM 2138 C C . VAL A 1 270 ? 18.349 -13.318 -15.145 1.00 78.94 270 VAL A C 1
ATOM 2140 O O . VAL A 1 270 ? 18.712 -13.656 -16.272 1.00 78.94 270 VAL A O 1
ATOM 2143 N N . ARG A 1 271 ? 18.249 -14.165 -14.117 1.00 74.81 271 ARG A N 1
ATOM 2144 C CA . ARG A 1 271 ? 18.453 -15.612 -14.243 1.00 74.81 271 ARG A CA 1
ATOM 2145 C C . ARG A 1 271 ? 17.226 -16.260 -14.882 1.00 74.81 271 ARG A C 1
ATOM 2147 O O . ARG A 1 271 ? 16.104 -15.809 -14.653 1.00 74.81 271 ARG A O 1
ATOM 2154 N N . LYS A 1 272 ? 17.477 -17.271 -15.705 1.00 66.31 272 LYS A N 1
ATOM 2155 C CA . LYS A 1 272 ? 16.468 -18.083 -16.382 1.00 66.31 272 LYS A CA 1
ATOM 2156 C C . LYS A 1 272 ? 15.817 -19.080 -15.429 1.00 66.31 272 LYS A C 1
ATOM 2158 O O . LYS A 1 272 ? 16.528 -19.573 -14.525 1.00 66.31 272 LYS A O 1
#

Secondary structure (DSSP, 8-state):
--HHHHHHHHHHHHHHHHHTTTT----------HHHHHHHHHHHHHHHHHHHHHHHTT-SS----PPPP----------------------------HHHHHHHHHHHHHHIIIIISS-EEEEPTTT--EEEGGGEEEPPGGGHHHHHHH-TTS-GGG-EEEHHHHHHHHTT---TT-GGGT--PPPPPTTPPPPPHHHHHHH-SEEEEEEEEE-TTTT-EEEEEEEEEEE--HHHHHHHS---STT-SEEEEEE-SSTT-SS-SEEEEEE-

Radius of gyration: 27.57 Å; Cα contacts (8 Å, |Δi|>4): 210; chains: 1; bounding box: 58×66×64 Å

Foldseek 3Di:
DDPVVVVVVVVVVVVVVVVVPPPDPDPPDDDDDPVRVVVVVVVVVVVVVVVVVVVVVVPPDDDDDDDPDDDDPPDPPDPDDDDDDDPDPPPPPPVDPPVVVVVVVVVVVCCCVQPVVWDWADAAQWQRDIDTPVQWDFDDPVLQVLVCVLVVPDDNRRGTHGPVQNVQSVVSHRDPNTVSVVNDDDPDDPPDDDDDPVSCVLQPQWDWQWDWDQDPPDRDIDTPDDTDTDGDDSVCSVVVPPPDDPDDQKDWDFDPSDPPDPDGPDIDIDGD

Sequence (272 aa):
MSASARARASQKYKSRLSLERGDYGPHTGTPMSGAERARRFRERSKADAARSFSAAANLASTSTTGIPLLMDVTNEQTIDISIGSATELRDLNISRSEAMQNHWRSADKRFKTVFEANTFGLSCSVCDRLWFERDLKKVKHRNISFLQTKFPDENVTEFRLCATCSKSIDANKIPTLSRSNGFRYPPKPSGLPLLDPISIRLISPRLPFMQIRRLRYEGNYGIVGQVINVPVDVSNMVQQLPRRIDNDFAFNVNVKKKLIHKSNYLSGFVRK

Solvent-accessible surface area (backbone atoms only — not comparable to full-atom values): 17350 Å² total; per-residue (Å²): 135,60,72,68,58,54,52,53,52,52,51,54,50,50,52,50,60,53,64,76,50,78,83,68,76,88,79,92,62,84,83,75,52,73,68,57,53,51,50,56,48,52,53,50,53,51,51,51,52,56,49,49,62,61,45,66,76,67,62,86,65,89,82,92,74,84,79,81,80,82,78,86,77,91,70,88,75,84,78,84,74,91,73,82,77,90,72,82,75,75,76,77,79,74,79,66,54,69,69,58,52,52,50,48,53,51,51,51,54,47,46,42,54,67,56,72,73,27,61,68,73,43,57,20,68,52,46,65,47,71,34,40,51,88,58,41,39,72,62,55,77,90,45,43,67,64,47,36,77,60,38,73,93,52,75,53,84,74,30,31,31,34,67,69,50,47,55,31,42,75,68,78,36,81,53,84,60,13,38,76,71,66,48,56,81,77,80,83,69,83,88,70,74,88,72,50,78,63,56,50,59,61,62,37,52,54,50,76,46,69,44,76,40,73,42,98,63,88,78,43,72,40,78,52,82,72,74,45,69,43,79,42,60,43,70,56,52,70,65,67,48,85,88,72,82,91,74,71,64,51,48,82,46,72,46,53,90,46,89,90,50,90,65,66,74,44,74,51,72,48,73,113

Organism: Trichonephila clavipes (NCBI:txid2585209)